Protein AF-A0A1X6PJN0-F1 (afdb_monomer_lite)

Secondary structure (DSSP, 8-state):
----PPPPP-PPPPPPPHHHHHHHHHHHHHHHHHHHHHHHHSTTS-HHHHSSGGGTTS-TT--HHHHHHHHHHHHHHHHHHHHHHHHHTT-SPPPPPTTPPPP--HHHHHHHIIIIIHHHHHHHHIIIIIIIIHHHHHT-HHHHHHHTT-TTHHHHHHHHHHHHHHHHHHHHHHS-HHHHHHTPPPHHHHHHHHHHHHHHHHHHHHHHHHHTTT--SSHHHHT--HHHHHHHHHHHHHHHHHHHHHHHHHHHHHHHG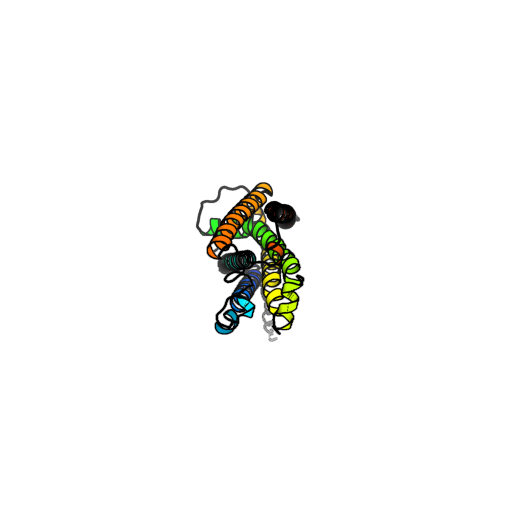GGS---

Foldseek 3Di:
DDDDPDDPPDPDPDPQDLLVVLLVLLVVLLVLLVVLCCLQPNPVPPVVVLVPPLNCAALNDDPQLLVVLSVLLNVLSVLLNVQSVCVSVVNQDDQDDAPDDDDDDPRVVSLLCNLALVLLQSLLSLVLCLPVVLVVAVPDPSNVVVVVVPVCSVVSSCSSRVSSNVSSVSNLVSDQLSSNSNNQDDLVVNLVVNVVVLVVSVVVQVVSCVVVVNRHNGPVCRPDDPVRVVVVSVVSSVSSSVSSVVSSVVSVVSSCVVPPDPD

Sequence (263 aa):
MTRTAARPARMPPLPPRPGWARLAVTAAAVAATWFNMWVSFGPLRDPSRIQGEAMRGFGRESVFYTMHGNVAAAVYAALAAALAGAEAAGLAPPPPPPGGATAVSGWTAVASVVYGAGAVVLTAVTLVVGLGYYVLIHFHPAVRLRAAAEPDFDLIMGCLHVIPVVAMSALVATHPPARLAAHAVSVRTAVGVLVAHGVAYAVWSAVCVSVNGGHWPYPFQVGLSLGGHLAIDGMVMAVGCAACAGVAGAVRRRAGGGRVKAA

Organism: Porphyra umbilicalis (NCBI:txid2786)

pLDDT: mean 73.79, std 14.46, range [33.47, 91.25]

InterPro domains:
  IPR006838 ADTRP/AIG1 [PF04750] (58-232)

Radius of gyration: 22.98 Å; chains: 1; bounding box: 58×50×91 Å

Structure (mmCIF, N/CA/C/O backbone):
data_AF-A0A1X6PJN0-F1
#
_entry.id   AF-A0A1X6PJN0-F1
#
loop_
_atom_site.group_PDB
_atom_site.id
_atom_site.type_symbol
_atom_site.label_atom_id
_atom_site.label_alt_id
_atom_site.label_comp_id
_atom_site.label_asym_id
_atom_site.label_entity_id
_atom_site.label_seq_id
_atom_site.pdbx_PDB_ins_code
_atom_site.Cartn_x
_atom_site.Cartn_y
_atom_site.Cartn_z
_atom_site.occupancy
_atom_site.B_iso_or_equiv
_atom_site.auth_seq_id
_atom_site.auth_comp_id
_atom_site.auth_asym_id
_atom_site.auth_atom_id
_atom_site.pdbx_PDB_model_num
ATOM 1 N N . MET A 1 1 ? -4.894 -33.867 65.332 1.00 44.81 1 MET A N 1
ATOM 2 C CA . MET A 1 1 ? -5.306 -33.806 63.911 1.00 44.81 1 MET A CA 1
ATOM 3 C C . MET A 1 1 ? -4.797 -32.502 63.313 1.00 44.81 1 MET A C 1
ATOM 5 O O . MET A 1 1 ? -5.345 -31.446 63.593 1.00 44.81 1 MET A O 1
ATOM 9 N N . THR A 1 2 ? -3.691 -32.559 62.578 1.00 43.59 2 THR A N 1
ATOM 10 C CA . THR A 1 2 ? -3.035 -31.410 61.941 1.00 43.59 2 THR A CA 1
ATOM 11 C C . THR A 1 2 ? -3.684 -31.139 60.582 1.00 43.59 2 THR A C 1
ATOM 13 O O . THR A 1 2 ? -3.606 -31.964 59.677 1.00 43.59 2 THR A O 1
ATOM 16 N N . ARG A 1 3 ? -4.368 -29.995 60.434 1.00 44.31 3 ARG A N 1
ATOM 17 C CA . ARG A 1 3 ? -4.910 -29.542 59.142 1.00 44.31 3 ARG A CA 1
ATOM 18 C C . ARG A 1 3 ? -3.755 -29.124 58.236 1.00 44.31 3 ARG A C 1
ATOM 20 O O . ARG A 1 3 ? -3.104 -28.113 58.480 1.00 44.31 3 ARG A O 1
ATOM 27 N N . THR A 1 4 ? -3.522 -29.895 57.184 1.00 49.75 4 THR A N 1
ATOM 28 C CA . THR A 1 4 ? -2.632 -29.541 56.080 1.00 49.75 4 THR A CA 1
ATOM 29 C C . THR A 1 4 ? -3.229 -28.338 55.349 1.00 49.75 4 THR A C 1
ATOM 31 O O . THR A 1 4 ? -4.331 -28.420 54.806 1.00 49.75 4 THR A O 1
ATOM 34 N N . ALA A 1 5 ? -2.537 -27.198 55.375 1.00 52.53 5 ALA A N 1
ATOM 35 C CA . ALA A 1 5 ? -2.937 -26.015 54.625 1.00 52.53 5 ALA A CA 1
ATOM 36 C C . ALA A 1 5 ? -2.888 -26.333 53.123 1.00 52.53 5 ALA A C 1
ATOM 38 O O . ALA A 1 5 ? -1.838 -26.690 52.585 1.00 52.53 5 ALA A O 1
ATOM 39 N N . ALA A 1 6 ? -4.039 -26.237 52.458 1.00 55.00 6 ALA A N 1
ATOM 40 C CA . ALA A 1 6 ? -4.138 -26.412 51.019 1.00 55.00 6 ALA A CA 1
ATOM 41 C C . ALA A 1 6 ? -3.249 -25.376 50.317 1.00 55.00 6 ALA A C 1
ATOM 43 O O . ALA A 1 6 ? -3.345 -24.173 50.564 1.00 55.00 6 ALA A O 1
ATOM 44 N N . ARG A 1 7 ? -2.357 -25.863 49.451 1.00 54.66 7 ARG A N 1
ATOM 45 C CA . ARG A 1 7 ? -1.488 -25.035 48.611 1.00 54.66 7 ARG A CA 1
ATOM 46 C C . ARG A 1 7 ? -2.380 -24.117 47.757 1.00 54.66 7 ARG A C 1
ATOM 48 O O . ARG A 1 7 ? -3.294 -24.640 47.117 1.00 54.66 7 ARG A O 1
ATOM 55 N N . PRO A 1 8 ? -2.146 -22.792 47.712 1.00 50.91 8 PRO A N 1
ATOM 56 C CA . PRO A 1 8 ? -2.953 -21.909 46.883 1.00 50.91 8 PRO A CA 1
ATOM 57 C C . PRO A 1 8 ? -2.810 -22.339 45.425 1.00 50.91 8 PRO A C 1
ATOM 59 O O . PRO A 1 8 ? -1.695 -22.527 44.924 1.00 50.91 8 PRO A O 1
ATOM 62 N N . ALA A 1 9 ? -3.950 -22.542 44.766 1.00 57.31 9 ALA A N 1
ATOM 63 C CA . ALA A 1 9 ? -3.999 -22.855 43.351 1.00 57.31 9 ALA A CA 1
ATOM 64 C C . ALA A 1 9 ? -3.219 -21.775 42.590 1.00 57.31 9 ALA A C 1
ATOM 66 O O . ALA A 1 9 ? -3.514 -20.585 42.713 1.00 57.31 9 ALA A O 1
ATOM 67 N N . ARG A 1 10 ? -2.193 -22.183 41.830 1.00 57.69 10 ARG A N 1
ATOM 68 C CA . ARG A 1 10 ? -1.519 -21.284 40.888 1.00 57.69 10 ARG A CA 1
ATOM 69 C C . ARG A 1 10 ? -2.594 -20.749 39.953 1.00 57.69 10 ARG A C 1
ATOM 71 O O . ARG A 1 10 ? -3.196 -21.531 39.220 1.00 57.69 10 ARG A O 1
ATOM 78 N N . MET A 1 11 ? -2.846 -19.441 40.005 1.00 43.38 11 MET A N 1
ATOM 79 C CA . MET A 1 11 ? -3.746 -18.818 39.046 1.00 43.38 11 MET A CA 1
ATOM 80 C C . MET A 1 11 ? -3.222 -19.102 37.633 1.00 43.38 11 MET A C 1
ATOM 82 O O . MET A 1 11 ? -2.014 -18.961 37.403 1.00 43.38 11 MET A O 1
ATOM 86 N N . PRO A 1 12 ? -4.091 -19.528 36.701 1.00 52.97 12 PRO A N 1
ATOM 87 C CA . PRO A 1 12 ? -3.695 -19.681 35.313 1.00 52.97 12 PRO A CA 1
ATOM 88 C C . PRO A 1 12 ? -3.163 -18.336 34.796 1.00 52.97 12 PRO A C 1
ATOM 90 O O . PRO A 1 12 ? -3.679 -17.286 35.197 1.00 52.97 12 PRO A O 1
ATOM 93 N N . PRO A 1 13 ? -2.122 -18.335 33.944 1.00 53.72 13 PRO A N 1
ATOM 94 C CA . PRO A 1 13 ? -1.622 -17.103 33.356 1.00 53.72 13 PRO A CA 1
ATOM 95 C C . PRO A 1 13 ? -2.782 -16.391 32.661 1.00 53.72 13 PRO A C 1
ATOM 97 O O . PRO A 1 13 ? -3.500 -16.991 31.858 1.00 53.72 13 PRO A O 1
ATOM 100 N N . LEU A 1 14 ? -2.986 -15.119 33.012 1.00 46.75 14 LEU A N 1
ATOM 101 C CA . LEU A 1 14 ? -3.977 -14.284 32.346 1.00 46.75 14 LEU A CA 1
ATOM 102 C C . LEU A 1 14 ? -3.691 -14.318 30.838 1.00 46.75 14 LEU A C 1
ATOM 104 O O . LEU A 1 14 ? -2.530 -14.149 30.447 1.00 46.75 14 LEU A O 1
ATOM 108 N N . PRO A 1 15 ? -4.710 -14.532 29.986 1.00 47.62 15 PRO A N 1
ATOM 109 C CA . PRO A 1 15 ? -4.509 -14.490 28.549 1.00 47.62 15 PRO A CA 1
ATOM 110 C C . PRO A 1 15 ? -3.890 -13.136 28.170 1.00 47.62 15 PRO A C 1
ATOM 112 O O . PRO A 1 15 ? -4.257 -12.109 28.759 1.00 47.62 15 PRO A O 1
ATOM 115 N N . PRO A 1 16 ? -2.938 -13.105 27.220 1.00 53.97 16 PRO A N 1
ATOM 116 C CA . PRO A 1 16 ? -2.318 -11.860 26.799 1.00 53.97 16 PRO A CA 1
ATOM 117 C C . PRO A 1 16 ? -3.410 -10.879 26.386 1.00 53.97 16 PRO A C 1
ATOM 119 O O . PRO A 1 16 ? -4.299 -11.212 25.597 1.00 53.97 16 PRO A O 1
ATOM 122 N N . ARG A 1 17 ? -3.362 -9.662 26.942 1.00 59.84 17 ARG A N 1
ATOM 123 C CA . ARG A 1 17 ? -4.311 -8.617 26.553 1.00 59.84 17 ARG A CA 1
ATOM 124 C C . ARG A 1 17 ? -4.226 -8.447 25.030 1.00 59.84 17 ARG A C 1
ATOM 126 O O . ARG A 1 17 ? -3.108 -8.352 24.520 1.00 59.84 17 ARG A O 1
ATOM 133 N N . PRO A 1 18 ? -5.357 -8.356 24.310 1.00 64.62 18 PRO A N 1
ATOM 134 C CA . PRO A 1 18 ? -5.372 -8.296 22.846 1.00 64.62 18 PRO A CA 1
ATOM 135 C C . PRO A 1 18 ? -4.462 -7.202 22.250 1.00 64.62 18 PRO A C 1
ATOM 137 O O . PRO A 1 18 ? -3.972 -7.348 21.132 1.00 64.62 18 PRO A O 1
ATOM 140 N N . GLY A 1 19 ? -4.170 -6.142 23.017 1.00 72.38 19 GLY A N 1
ATOM 141 C CA . GLY A 1 19 ? -3.214 -5.094 22.648 1.00 72.38 19 GLY A CA 1
ATOM 142 C C . GLY A 1 19 ? -1.763 -5.566 22.469 1.00 72.38 19 GLY A C 1
ATOM 143 O O . GLY A 1 19 ? -1.091 -5.071 21.571 1.00 72.38 19 GLY A O 1
ATOM 144 N N . TRP A 1 20 ? -1.278 -6.550 23.238 1.00 78.69 20 TRP A N 1
ATOM 145 C CA . TRP A 1 20 ? 0.113 -7.029 23.143 1.00 78.69 20 TRP A CA 1
ATOM 146 C C . TRP A 1 20 ? 0.371 -7.863 21.889 1.00 78.69 20 TRP A C 1
ATOM 148 O O . TRP A 1 20 ? 1.394 -7.689 21.231 1.00 78.69 20 TRP A O 1
ATOM 158 N N . ALA A 1 21 ? -0.577 -8.728 21.520 1.00 81.38 21 ALA A N 1
ATOM 159 C CA . ALA A 1 21 ? -0.487 -9.510 20.287 1.00 81.38 21 ALA A CA 1
ATOM 160 C C . ALA A 1 21 ? -0.489 -8.595 19.053 1.00 81.38 21 ALA A C 1
ATOM 162 O O . ALA A 1 21 ? 0.317 -8.761 18.139 1.00 81.38 21 ALA A O 1
ATOM 163 N N . ARG A 1 22 ? -1.351 -7.572 19.058 1.00 84.06 22 ARG A N 1
ATOM 164 C CA . ARG A 1 22 ? -1.366 -6.553 18.010 1.00 84.06 22 ARG A CA 1
ATOM 165 C C . ARG A 1 22 ? -0.064 -5.754 17.981 1.00 84.06 22 ARG A C 1
ATOM 167 O O . ARG A 1 22 ? 0.474 -5.548 16.898 1.00 84.06 22 ARG A O 1
ATOM 174 N N . LEU A 1 23 ? 0.452 -5.336 19.140 1.00 87.06 23 LEU A N 1
ATOM 175 C CA . LEU A 1 23 ? 1.722 -4.617 19.224 1.00 87.06 23 LEU A CA 1
ATOM 176 C C . LEU A 1 23 ? 2.859 -5.430 18.593 1.00 87.06 23 LEU A C 1
ATOM 178 O O . LEU A 1 23 ? 3.599 -4.890 17.775 1.00 87.06 23 LEU A O 1
ATOM 182 N N . ALA A 1 24 ? 2.942 -6.731 18.886 1.00 88.31 24 ALA A N 1
ATOM 183 C CA . ALA A 1 24 ? 3.934 -7.620 18.286 1.00 88.31 24 ALA A CA 1
ATOM 184 C C . ALA A 1 24 ? 3.826 -7.669 16.752 1.00 88.31 24 ALA A C 1
ATOM 186 O O . ALA A 1 24 ? 4.831 -7.509 16.063 1.00 88.31 24 ALA A O 1
ATOM 187 N N . VAL A 1 25 ? 2.612 -7.807 16.203 1.00 89.19 25 VAL A N 1
ATOM 188 C CA . VAL A 1 25 ? 2.401 -7.798 14.743 1.00 89.19 25 VAL A CA 1
ATOM 189 C C . VAL A 1 25 ? 2.761 -6.445 14.134 1.00 89.19 25 VAL A C 1
ATOM 191 O O . VAL A 1 25 ? 3.420 -6.393 13.098 1.00 89.19 25 VAL A O 1
ATOM 194 N N . THR A 1 26 ? 2.389 -5.341 14.782 1.00 89.31 26 THR A N 1
ATOM 195 C CA . THR A 1 26 ? 2.738 -4.002 14.294 1.00 89.31 26 THR A CA 1
ATOM 196 C C . THR A 1 26 ? 4.241 -3.733 14.354 1.00 89.31 26 THR A C 1
ATOM 198 O O . THR A 1 26 ? 4.788 -3.168 13.414 1.00 89.31 26 THR A O 1
ATOM 201 N N . ALA A 1 27 ? 4.932 -4.199 15.397 1.00 89.62 27 ALA A N 1
ATOM 202 C CA . ALA A 1 27 ? 6.382 -4.089 15.523 1.00 89.62 27 ALA A CA 1
ATOM 203 C C . ALA A 1 27 ? 7.101 -4.941 14.467 1.00 89.62 27 ALA A C 1
ATOM 205 O O . ALA A 1 27 ? 8.045 -4.467 13.842 1.00 89.62 27 ALA A O 1
ATOM 206 N N . ALA A 1 28 ? 6.613 -6.157 14.203 1.00 91.12 28 ALA A N 1
ATOM 207 C CA . ALA A 1 28 ? 7.122 -6.998 13.125 1.00 91.12 28 ALA A CA 1
ATOM 208 C C . ALA A 1 28 ? 6.912 -6.349 11.748 1.00 91.12 28 ALA A C 1
ATOM 210 O O . ALA A 1 28 ? 7.822 -6.361 10.925 1.00 91.12 28 ALA A O 1
ATOM 211 N N . ALA A 1 29 ? 5.754 -5.726 11.504 1.00 90.56 29 ALA A N 1
ATOM 212 C CA . ALA A 1 29 ? 5.489 -4.998 10.264 1.00 90.56 29 ALA A CA 1
ATOM 213 C C . ALA A 1 29 ? 6.413 -3.778 10.094 1.00 90.56 29 ALA A C 1
ATOM 215 O O . ALA A 1 29 ? 6.901 -3.535 8.990 1.00 90.56 29 ALA A O 1
ATOM 216 N N . VAL A 1 30 ? 6.697 -3.040 11.174 1.00 90.94 30 VAL A N 1
ATOM 217 C CA . VAL A 1 30 ? 7.690 -1.952 11.178 1.00 90.94 30 VAL A CA 1
ATOM 218 C C . VAL A 1 30 ? 9.073 -2.506 10.853 1.00 90.94 30 VAL A C 1
ATOM 220 O O . VAL A 1 30 ? 9.696 -2.040 9.907 1.00 90.94 30 VAL A O 1
ATOM 223 N N . ALA A 1 31 ? 9.533 -3.532 11.571 1.00 90.31 31 ALA A N 1
ATOM 224 C CA . ALA A 1 31 ? 10.842 -4.133 11.337 1.00 90.31 31 ALA A CA 1
ATOM 225 C C . ALA A 1 31 ? 10.982 -4.654 9.900 1.00 90.31 31 ALA A C 1
ATOM 227 O O . ALA A 1 31 ? 11.988 -4.388 9.253 1.00 90.31 31 ALA A O 1
ATOM 228 N N . ALA A 1 32 ? 9.961 -5.331 9.371 1.00 88.56 32 ALA A N 1
ATOM 229 C CA . ALA A 1 32 ? 9.969 -5.862 8.014 1.00 88.56 32 ALA A CA 1
ATOM 230 C C . ALA A 1 32 ? 9.996 -4.753 6.951 1.00 88.56 32 ALA A C 1
ATOM 232 O O . ALA A 1 32 ? 10.773 -4.833 6.003 1.00 88.56 32 ALA A O 1
ATOM 233 N N . THR A 1 33 ? 9.188 -3.700 7.107 1.00 87.19 33 THR A N 1
ATOM 234 C CA . THR A 1 33 ? 9.166 -2.578 6.151 1.00 87.19 33 THR A CA 1
ATOM 235 C C . THR A 1 33 ? 10.446 -1.745 6.216 1.00 87.19 33 THR A C 1
ATOM 237 O O . THR A 1 33 ? 10.970 -1.367 5.172 1.00 87.19 33 THR A O 1
ATOM 240 N N . TRP A 1 34 ? 11.022 -1.540 7.404 1.00 84.75 34 TRP A N 1
ATOM 241 C CA . TRP A 1 34 ? 12.330 -0.896 7.562 1.00 84.75 34 TRP A CA 1
ATOM 242 C C . TRP A 1 34 ? 13.481 -1.744 7.029 1.00 84.75 34 TRP A C 1
ATOM 244 O O . TRP A 1 34 ? 14.343 -1.218 6.332 1.00 84.75 34 TRP A O 1
ATOM 254 N N . PHE A 1 35 ? 13.481 -3.051 7.300 1.00 84.38 35 PHE A N 1
ATOM 255 C CA . PHE A 1 35 ? 14.445 -3.982 6.719 1.00 84.38 35 PHE A CA 1
ATOM 256 C C . PHE A 1 35 ? 14.361 -3.960 5.194 1.00 84.38 35 PHE A C 1
ATOM 258 O O . PHE A 1 35 ? 15.385 -3.860 4.527 1.00 84.38 35 PHE A O 1
ATOM 265 N N . ASN A 1 36 ? 13.149 -3.964 4.633 1.00 83.38 36 ASN A N 1
ATOM 266 C CA . ASN A 1 36 ? 12.967 -3.856 3.194 1.00 83.38 36 ASN A CA 1
ATOM 267 C C . ASN A 1 36 ? 13.533 -2.542 2.632 1.00 83.38 36 ASN A C 1
ATOM 269 O O . ASN A 1 36 ? 14.221 -2.561 1.610 1.00 83.38 36 ASN A O 1
ATOM 273 N N . MET A 1 37 ? 13.294 -1.416 3.315 1.00 78.69 37 MET A N 1
ATOM 274 C CA . MET A 1 37 ? 13.872 -0.125 2.936 1.00 78.69 37 MET A CA 1
ATOM 275 C C . MET A 1 37 ? 15.401 -0.139 3.019 1.00 78.69 37 MET A C 1
ATOM 277 O O . MET A 1 37 ? 16.064 0.368 2.122 1.00 78.69 37 MET A O 1
ATOM 281 N N . TRP A 1 38 ? 15.967 -0.759 4.052 1.00 76.19 38 TRP A N 1
ATOM 282 C CA . TRP A 1 38 ? 17.411 -0.894 4.228 1.00 76.19 38 TRP A CA 1
ATOM 283 C C . TRP A 1 38 ? 18.057 -1.775 3.152 1.00 76.19 38 TRP A C 1
ATOM 285 O O . TRP A 1 38 ? 19.058 -1.385 2.560 1.00 76.19 38 TRP A O 1
ATOM 295 N N . VAL A 1 39 ? 17.476 -2.937 2.847 1.00 71.94 39 VAL A N 1
ATOM 296 C CA . VAL A 1 39 ? 17.978 -3.847 1.802 1.00 71.94 39 VAL A CA 1
ATOM 297 C C . VAL A 1 39 ? 17.860 -3.218 0.414 1.00 71.94 39 VAL A C 1
ATOM 299 O O . VAL A 1 39 ? 18.755 -3.362 -0.415 1.00 71.94 39 VAL A O 1
ATOM 302 N N . SER A 1 40 ? 16.763 -2.506 0.153 1.00 68.19 40 SER A N 1
ATOM 303 C CA . SER A 1 40 ? 16.469 -1.976 -1.181 1.00 68.19 40 SER A CA 1
ATOM 304 C C . SER A 1 40 ? 17.104 -0.607 -1.449 1.00 68.19 40 SER A C 1
ATOM 306 O O . SER A 1 40 ? 17.437 -0.307 -2.598 1.00 68.19 40 SER A O 1
ATOM 308 N N . PHE A 1 41 ? 17.276 0.222 -0.415 1.00 69.38 41 PHE A N 1
ATOM 309 C CA . PHE A 1 41 ? 17.675 1.634 -0.534 1.00 69.38 41 PHE A CA 1
ATOM 310 C C . PHE A 1 41 ? 18.760 2.071 0.468 1.00 69.38 41 PHE A C 1
ATOM 312 O O . PHE A 1 41 ? 19.122 3.244 0.494 1.00 69.38 41 PHE A O 1
ATOM 319 N N . GLY A 1 42 ? 19.265 1.170 1.314 1.00 60.44 42 GLY A N 1
ATOM 320 C CA . GLY A 1 42 ? 20.284 1.478 2.316 1.00 60.44 42 GLY A CA 1
ATOM 321 C C . GLY A 1 42 ? 21.730 1.441 1.791 1.00 60.44 42 GLY A C 1
ATOM 322 O O . GLY A 1 42 ? 21.990 1.004 0.668 1.00 60.44 42 GLY A O 1
ATOM 323 N N . PRO A 1 43 ? 22.698 1.849 2.633 1.00 46.66 43 PRO A N 1
ATOM 324 C CA . PRO A 1 43 ? 24.111 2.029 2.274 1.00 46.66 43 PRO A CA 1
ATOM 325 C C . PRO A 1 43 ? 24.888 0.726 2.001 1.00 46.66 43 PRO A C 1
ATOM 327 O O . PRO A 1 43 ? 26.055 0.788 1.629 1.00 46.66 43 PRO A O 1
ATOM 330 N N . LEU A 1 44 ? 24.270 -0.452 2.173 1.00 40.94 44 LEU A N 1
ATOM 331 C CA . LEU A 1 44 ? 24.872 -1.749 1.820 1.00 40.94 44 LEU A CA 1
ATOM 332 C C . LEU A 1 44 ? 24.849 -2.041 0.313 1.00 40.94 44 LEU A C 1
ATOM 334 O O . LEU A 1 44 ? 25.539 -2.954 -0.141 1.00 40.94 44 LEU A O 1
ATOM 338 N N . ARG A 1 45 ? 24.099 -1.267 -0.482 1.00 52.19 45 ARG A N 1
ATOM 339 C CA . ARG A 1 45 ? 24.361 -1.197 -1.919 1.00 52.19 45 ARG A CA 1
ATOM 340 C C . ARG A 1 45 ? 25.604 -0.347 -2.107 1.00 52.19 45 ARG A C 1
ATOM 342 O O . ARG A 1 45 ? 25.531 0.872 -2.014 1.00 52.19 45 ARG A O 1
ATOM 349 N N . ASP A 1 46 ? 26.728 -1.016 -2.345 1.00 45.88 46 ASP A N 1
ATOM 350 C CA . ASP A 1 46 ? 27.974 -0.390 -2.771 1.00 45.88 46 ASP A CA 1
ATOM 351 C C . ASP A 1 46 ? 27.673 0.718 -3.807 1.00 45.88 46 ASP A C 1
ATOM 353 O O . ASP A 1 46 ? 27.180 0.410 -4.902 1.00 45.88 46 ASP A O 1
ATOM 357 N N . PRO A 1 47 ? 27.925 2.000 -3.480 1.00 42.38 47 PRO A N 1
ATOM 358 C CA . PRO A 1 47 ? 27.677 3.116 -4.388 1.00 42.38 47 PRO A CA 1
ATOM 359 C C . PRO A 1 47 ? 28.384 2.939 -5.738 1.00 42.38 47 PRO A C 1
ATOM 361 O O . PRO A 1 47 ? 27.896 3.424 -6.757 1.00 42.38 47 PRO A O 1
ATOM 364 N N . SER A 1 48 ? 29.493 2.191 -5.774 1.00 41.22 48 SER A N 1
ATOM 365 C CA . SER A 1 48 ? 30.241 1.903 -6.998 1.00 41.22 48 SER A CA 1
ATOM 366 C C . SER A 1 48 ? 29.566 0.858 -7.902 1.00 41.22 48 SER A C 1
ATOM 368 O O . SER A 1 48 ? 29.716 0.926 -9.122 1.00 41.22 48 SER A O 1
ATOM 370 N N . ARG A 1 49 ? 28.719 -0.036 -7.360 1.00 42.78 49 ARG A N 1
ATOM 371 C CA . ARG A 1 49 ? 27.876 -0.958 -8.156 1.00 42.78 49 ARG A CA 1
ATOM 372 C C . ARG A 1 49 ? 26.697 -0.253 -8.828 1.00 42.78 49 ARG A C 1
ATOM 374 O O . ARG A 1 49 ? 26.243 -0.683 -9.884 1.00 42.78 49 ARG A O 1
ATOM 381 N N . ILE A 1 50 ? 26.239 0.866 -8.264 1.00 42.78 50 ILE A N 1
ATOM 382 C CA . ILE A 1 50 ? 25.222 1.741 -8.876 1.00 42.78 50 ILE A CA 1
ATOM 383 C C . ILE A 1 50 ? 25.831 2.559 -10.034 1.00 42.78 50 ILE A C 1
ATOM 385 O O . ILE A 1 50 ? 25.132 2.929 -10.976 1.00 42.78 50 ILE A O 1
ATOM 389 N N . GLN A 1 51 ? 27.146 2.797 -10.010 1.00 38.47 51 GLN A N 1
ATOM 390 C CA . GLN A 1 51 ? 27.871 3.606 -10.998 1.00 38.47 51 GLN A CA 1
ATOM 391 C C . GLN A 1 51 ? 28.443 2.818 -12.188 1.00 38.47 51 GLN A C 1
ATOM 393 O O . GLN A 1 51 ? 28.992 3.427 -13.114 1.00 38.47 51 GLN A O 1
ATOM 398 N N . GLY A 1 52 ? 28.294 1.490 -12.209 1.00 39.44 52 GLY A N 1
ATOM 399 C CA . GLY A 1 52 ? 28.690 0.670 -13.353 1.00 39.44 52 GLY A CA 1
ATOM 400 C C . GLY A 1 52 ? 27.947 1.081 -14.629 1.00 39.44 52 GLY A C 1
ATOM 401 O O . GLY A 1 52 ? 26.760 1.409 -14.598 1.00 39.44 52 GLY A O 1
ATOM 402 N N . GLU A 1 53 ? 28.621 1.038 -15.781 1.00 44.53 53 GLU A N 1
ATOM 403 C CA . GLU A 1 53 ? 28.022 1.372 -17.085 1.00 44.53 53 GLU A CA 1
ATOM 404 C C . GLU A 1 53 ? 26.730 0.593 -17.379 1.00 44.53 53 GLU A C 1
ATOM 406 O O . GLU A 1 53 ? 25.818 1.125 -18.011 1.00 44.53 53 GLU A O 1
ATOM 411 N N . ALA A 1 54 ? 26.586 -0.607 -16.809 1.00 41.56 54 ALA A N 1
ATOM 412 C CA . ALA A 1 54 ? 25.380 -1.427 -16.875 1.00 41.56 54 ALA A CA 1
ATOM 413 C C . ALA A 1 54 ? 24.137 -0.785 -16.211 1.00 41.56 54 ALA A C 1
ATOM 415 O O . ALA A 1 54 ? 23.013 -0.998 -16.675 1.00 41.56 54 ALA A O 1
ATOM 416 N N . MET A 1 55 ? 24.310 0.047 -15.177 1.00 41.34 55 MET A N 1
ATOM 417 C CA . MET A 1 55 ? 23.236 0.778 -14.483 1.00 41.34 55 MET A CA 1
ATOM 418 C C . MET A 1 55 ? 22.945 2.154 -15.102 1.00 41.34 55 MET A C 1
ATOM 420 O O . MET A 1 55 ? 21.896 2.737 -14.827 1.00 41.34 55 MET A O 1
ATOM 424 N N . ARG A 1 56 ? 23.785 2.649 -16.028 1.00 45.53 56 ARG A N 1
ATOM 425 C CA . ARG A 1 56 ? 23.596 3.956 -16.699 1.00 45.53 56 ARG A CA 1
ATOM 426 C C . ARG A 1 56 ? 22.341 4.056 -17.582 1.00 45.53 56 ARG A C 1
ATOM 428 O O . ARG A 1 56 ? 22.087 5.125 -18.128 1.00 45.53 56 ARG A O 1
ATOM 435 N N . GLY A 1 57 ? 21.547 2.991 -17.700 1.00 45.59 57 GLY A N 1
ATOM 436 C CA . GLY A 1 57 ? 20.341 2.954 -18.532 1.00 45.59 57 GLY A CA 1
ATOM 437 C C . GLY A 1 57 ? 19.047 2.510 -17.846 1.00 45.59 57 GLY A C 1
ATOM 438 O O . GLY A 1 57 ? 18.014 2.538 -18.502 1.00 45.59 57 GLY A O 1
ATOM 439 N N . PHE A 1 58 ? 19.049 2.096 -16.574 1.00 39.38 58 PHE A N 1
ATOM 440 C CA . PHE A 1 58 ? 17.813 1.638 -15.919 1.00 39.38 58 PHE A CA 1
ATOM 441 C C . PHE A 1 58 ? 17.415 2.554 -14.769 1.00 39.38 58 PHE A C 1
ATOM 443 O O . PHE A 1 58 ? 17.979 2.468 -13.684 1.00 39.38 58 PHE A O 1
ATOM 450 N N . GLY A 1 59 ? 16.447 3.438 -15.039 1.00 50.38 59 GLY A N 1
ATOM 451 C CA . GLY A 1 59 ? 15.805 4.313 -14.055 1.00 50.38 59 GLY A CA 1
ATOM 452 C C . GLY A 1 59 ? 16.777 5.098 -13.195 1.00 50.38 59 GLY A C 1
ATOM 453 O O . GLY A 1 59 ? 16.776 4.931 -11.981 1.00 50.38 59 GLY A O 1
ATOM 454 N N . ARG A 1 60 ? 17.594 5.932 -13.846 1.00 42.59 60 ARG A N 1
ATOM 455 C CA . ARG A 1 60 ? 18.927 6.308 -13.377 1.00 42.59 60 ARG A CA 1
ATOM 456 C C . ARG A 1 60 ? 19.051 6.842 -11.951 1.00 42.59 60 ARG A C 1
ATOM 458 O O . ARG A 1 60 ? 20.163 6.744 -11.465 1.00 42.59 60 ARG A O 1
ATOM 465 N N . GLU A 1 61 ? 17.984 7.258 -11.258 1.00 47.75 61 GLU A N 1
ATOM 466 C CA . GLU A 1 61 ? 18.014 7.377 -9.787 1.00 47.75 61 GLU A CA 1
ATOM 467 C C . GLU A 1 61 ? 16.726 7.027 -9.013 1.00 47.75 61 GLU A C 1
ATOM 469 O O . GLU A 1 61 ? 16.694 7.276 -7.807 1.00 47.75 61 GLU A O 1
ATOM 474 N N . SER A 1 62 ? 15.650 6.448 -9.576 1.00 43.97 62 SER A N 1
ATOM 475 C CA . SER A 1 62 ? 14.539 6.036 -8.688 1.00 43.97 62 SER A CA 1
ATOM 476 C C . SER A 1 62 ? 13.564 4.985 -9.202 1.00 43.97 62 SER A C 1
ATOM 478 O O . SER A 1 62 ? 12.921 5.088 -10.247 1.00 43.97 62 SER A O 1
ATOM 480 N N . VAL A 1 63 ? 13.324 4.029 -8.313 1.00 53.28 63 VAL A N 1
ATOM 481 C CA . VAL A 1 63 ? 12.155 3.160 -8.300 1.00 53.28 63 VAL A CA 1
ATOM 482 C C . VAL A 1 63 ? 10.976 3.966 -7.744 1.00 53.28 63 VAL A C 1
ATOM 484 O O . VAL A 1 63 ? 10.572 3.763 -6.606 1.00 53.28 63 VAL A O 1
ATOM 487 N N . PHE A 1 64 ? 10.457 4.941 -8.495 1.00 61.09 64 PHE A N 1
ATOM 488 C CA . PHE A 1 64 ? 9.534 5.932 -7.926 1.00 61.09 64 PHE A CA 1
ATOM 489 C C . PHE A 1 64 ? 8.291 5.297 -7.300 1.00 61.09 64 PHE A C 1
ATOM 491 O O . PHE A 1 64 ? 7.998 5.575 -6.143 1.00 61.09 64 PHE A O 1
ATOM 498 N N . TYR A 1 65 ? 7.571 4.418 -7.997 1.00 61.97 65 TYR A N 1
ATOM 499 C CA . TYR A 1 65 ? 6.290 3.943 -7.465 1.00 61.97 65 TYR A CA 1
ATOM 500 C C . TYR A 1 65 ? 6.457 2.923 -6.342 1.00 61.97 65 TYR A C 1
ATOM 502 O O . TYR A 1 65 ? 5.807 3.019 -5.300 1.00 61.97 65 TYR A O 1
ATOM 510 N N . THR A 1 66 ? 7.401 1.997 -6.507 1.00 71.31 66 THR A N 1
ATOM 511 C CA . THR A 1 66 ? 7.686 0.998 -5.480 1.00 71.31 66 THR A CA 1
ATOM 512 C C . THR A 1 66 ? 8.312 1.641 -4.242 1.00 71.31 66 THR A C 1
ATOM 514 O O . THR A 1 66 ? 7.936 1.267 -3.138 1.00 71.31 66 THR A O 1
ATOM 517 N N . MET A 1 67 ? 9.188 2.646 -4.378 1.00 72.56 67 MET A N 1
ATOM 518 C CA . MET A 1 67 ? 9.730 3.400 -3.238 1.00 72.56 67 MET A CA 1
ATOM 519 C C . MET A 1 67 ? 8.637 4.189 -2.512 1.00 72.56 67 MET A C 1
ATOM 521 O O . MET A 1 67 ? 8.527 4.059 -1.298 1.00 72.56 67 MET A O 1
ATOM 525 N N . HIS A 1 68 ? 7.783 4.941 -3.221 1.00 73.06 68 HIS A N 1
ATOM 526 C CA . HIS A 1 68 ? 6.672 5.665 -2.584 1.00 73.06 68 HIS A CA 1
ATOM 527 C C . HIS A 1 68 ? 5.720 4.720 -1.849 1.00 73.06 68 HIS A C 1
ATOM 529 O O . HIS A 1 68 ? 5.366 4.982 -0.701 1.00 73.06 68 HIS A O 1
ATOM 535 N N . GLY A 1 69 ? 5.343 3.599 -2.474 1.00 77.88 69 GLY A N 1
ATOM 536 C CA . GLY A 1 69 ? 4.498 2.584 -1.845 1.00 77.88 69 GLY A CA 1
ATOM 537 C C . GLY A 1 69 ? 5.145 1.972 -0.600 1.00 77.88 69 GLY A C 1
ATOM 538 O O . GLY A 1 69 ? 4.481 1.791 0.418 1.00 77.88 69 GLY A O 1
ATOM 539 N N . ASN A 1 70 ? 6.453 1.714 -0.647 1.00 80.44 70 ASN A N 1
ATOM 540 C CA . ASN A 1 70 ? 7.213 1.181 0.480 1.00 80.44 70 ASN A CA 1
ATOM 541 C C . ASN A 1 70 ? 7.362 2.177 1.633 1.00 80.44 70 ASN A C 1
ATOM 543 O O . ASN A 1 70 ? 7.140 1.811 2.786 1.00 80.44 70 ASN A O 1
ATOM 547 N N . VAL A 1 71 ? 7.673 3.441 1.334 1.00 81.75 71 VAL A N 1
ATOM 548 C CA . VAL A 1 71 ? 7.729 4.518 2.332 1.00 81.75 71 VAL A CA 1
ATOM 549 C C . VAL A 1 71 ? 6.357 4.708 2.974 1.00 81.75 71 VAL A C 1
ATOM 551 O O . VAL A 1 71 ? 6.255 4.751 4.198 1.00 81.75 71 VAL A O 1
ATOM 554 N N . ALA A 1 72 ? 5.285 4.747 2.178 1.00 83.50 72 ALA A N 1
ATOM 555 C CA . ALA A 1 72 ? 3.927 4.860 2.698 1.00 83.50 72 ALA A CA 1
ATOM 556 C C . ALA A 1 72 ? 3.554 3.667 3.597 1.00 83.50 72 ALA A C 1
ATOM 558 O O . ALA A 1 72 ? 2.974 3.862 4.666 1.00 83.50 72 ALA A O 1
ATOM 559 N N . ALA A 1 73 ? 3.935 2.444 3.210 1.00 87.31 73 ALA A N 1
ATOM 560 C CA . ALA A 1 73 ? 3.735 1.241 4.013 1.00 87.31 73 ALA A CA 1
ATOM 561 C C . ALA A 1 73 ? 4.525 1.281 5.336 1.00 87.31 73 ALA A C 1
ATOM 563 O O . ALA A 1 73 ? 3.972 0.945 6.383 1.00 87.31 73 ALA A O 1
ATOM 564 N N . ALA A 1 74 ? 5.782 1.738 5.313 1.00 87.81 74 ALA A N 1
ATOM 565 C CA . ALA A 1 74 ? 6.615 1.897 6.506 1.00 87.81 74 ALA A CA 1
ATOM 566 C C . ALA A 1 74 ? 6.045 2.948 7.473 1.00 87.81 74 ALA A C 1
ATOM 568 O O . ALA A 1 74 ? 5.913 2.688 8.672 1.00 87.81 74 ALA A O 1
ATOM 569 N N . VAL A 1 75 ? 5.643 4.114 6.954 1.00 88.88 75 VAL A N 1
ATOM 570 C CA . VAL A 1 75 ? 5.003 5.176 7.747 1.00 88.88 75 VAL A CA 1
ATOM 571 C C . VAL A 1 75 ? 3.707 4.664 8.369 1.00 88.88 75 VAL A C 1
ATOM 573 O O . VAL A 1 75 ? 3.485 4.829 9.567 1.00 88.88 75 VAL A O 1
ATOM 576 N N . TYR A 1 76 ? 2.866 3.983 7.593 1.00 90.25 76 TYR A N 1
ATOM 577 C CA . TYR A 1 76 ? 1.628 3.409 8.109 1.00 90.25 76 TYR A CA 1
ATOM 578 C C . TYR A 1 76 ? 1.871 2.342 9.181 1.00 90.25 76 TYR A C 1
ATOM 580 O O . TYR A 1 76 ? 1.191 2.349 10.207 1.00 90.25 76 TYR A O 1
ATOM 588 N N . ALA A 1 77 ? 2.859 1.460 8.993 1.00 91.00 77 ALA A N 1
ATOM 589 C CA . ALA A 1 77 ? 3.241 0.476 10.003 1.00 91.00 77 ALA A CA 1
ATOM 590 C C . ALA A 1 77 ? 3.673 1.152 11.313 1.00 91.00 77 ALA A C 1
ATOM 592 O O . ALA A 1 77 ? 3.239 0.732 12.387 1.00 91.00 77 ALA A O 1
ATOM 593 N N . ALA A 1 78 ? 4.457 2.233 11.233 1.00 91.25 78 ALA A N 1
ATOM 594 C CA . ALA A 1 78 ? 4.887 3.000 12.400 1.00 91.25 78 ALA A CA 1
ATOM 595 C C . ALA A 1 78 ? 3.701 3.652 13.132 1.00 91.25 78 ALA A C 1
ATOM 597 O O . ALA A 1 78 ? 3.598 3.549 14.355 1.00 91.25 78 ALA A O 1
ATOM 598 N N . LEU A 1 79 ? 2.757 4.249 12.395 1.00 91.25 79 LEU A N 1
ATOM 599 C CA . LEU A 1 79 ? 1.529 4.810 12.972 1.00 91.25 79 LEU A CA 1
ATOM 600 C C . LEU A 1 79 ? 0.662 3.726 13.635 1.00 91.25 79 LEU A C 1
ATOM 602 O O . LEU A 1 79 ? 0.137 3.927 14.733 1.00 91.25 79 LEU A O 1
ATOM 606 N N . ALA A 1 80 ? 0.537 2.555 13.005 1.00 90.06 80 ALA A N 1
ATOM 607 C CA . ALA A 1 80 ? -0.212 1.427 13.551 1.00 90.06 80 ALA A CA 1
ATOM 608 C C . ALA A 1 80 ? 0.426 0.869 14.834 1.00 90.06 80 ALA A C 1
ATOM 610 O O . ALA A 1 80 ? -0.307 0.524 15.770 1.00 90.06 80 ALA A O 1
ATOM 611 N N . ALA A 1 81 ? 1.762 0.826 14.893 1.00 90.50 81 ALA A N 1
ATOM 612 C CA . ALA A 1 81 ? 2.530 0.433 16.072 1.00 90.50 81 ALA A CA 1
ATOM 613 C C . ALA A 1 81 ? 2.397 1.444 17.213 1.00 90.50 81 ALA A C 1
ATOM 615 O O . ALA A 1 81 ? 2.143 1.042 18.346 1.00 90.50 81 ALA A O 1
ATOM 616 N N . ALA A 1 82 ? 2.476 2.745 16.919 1.00 88.69 82 ALA A N 1
ATOM 617 C CA . ALA A 1 82 ? 2.266 3.794 17.914 1.00 88.69 82 ALA A CA 1
ATOM 618 C C . ALA A 1 82 ? 0.870 3.694 18.554 1.00 88.69 82 ALA A C 1
ATOM 620 O O . ALA A 1 82 ? 0.741 3.741 19.778 1.00 88.69 82 ALA A O 1
ATOM 621 N N . LEU A 1 83 ? -0.174 3.466 17.747 1.00 87.75 83 LEU A N 1
ATOM 622 C CA . LEU A 1 83 ? -1.530 3.236 18.255 1.00 87.75 83 LEU A CA 1
ATOM 623 C C . LEU A 1 83 ? -1.650 1.940 19.061 1.00 87.75 83 LEU A C 1
ATOM 625 O O . LEU A 1 83 ? -2.288 1.939 20.111 1.00 87.75 83 LEU A O 1
ATOM 629 N N . ALA A 1 84 ? -1.055 0.840 18.593 1.00 87.75 84 ALA A N 1
ATOM 630 C CA . ALA A 1 84 ? -1.082 -0.428 19.319 1.00 87.75 84 ALA A CA 1
ATOM 631 C C . ALA A 1 84 ? -0.363 -0.320 20.672 1.00 87.75 84 ALA A C 1
ATOM 633 O O . ALA A 1 84 ? -0.856 -0.842 21.668 1.00 87.75 84 ALA A O 1
ATOM 634 N N . GLY A 1 85 ? 0.761 0.399 20.718 1.00 87.94 85 GLY A N 1
ATOM 635 C CA . GLY A 1 85 ? 1.513 0.674 21.940 1.00 87.94 85 GLY A CA 1
ATOM 636 C C . GLY A 1 85 ? 0.715 1.529 22.919 1.00 87.94 85 GLY A C 1
ATOM 637 O O . GLY A 1 85 ? 0.598 1.169 24.088 1.00 87.94 85 GLY A O 1
ATOM 638 N N . ALA A 1 86 ? 0.086 2.605 22.437 1.00 84.88 86 ALA A N 1
ATOM 639 C CA . ALA A 1 86 ? -0.788 3.442 23.257 1.00 84.88 86 ALA A CA 1
ATOM 640 C C . ALA A 1 86 ? -1.992 2.660 23.812 1.00 84.88 86 ALA A C 1
ATOM 642 O O . ALA A 1 86 ? -2.359 2.830 24.973 1.00 84.88 86 ALA A O 1
ATOM 643 N N . GLU A 1 87 ? -2.593 1.769 23.018 1.00 82.88 87 GLU A N 1
ATOM 644 C CA . GLU A 1 87 ? -3.672 0.887 23.476 1.00 82.88 87 GLU A CA 1
ATOM 645 C C . GLU A 1 87 ? -3.188 -0.143 24.505 1.00 82.88 87 GLU A C 1
ATOM 647 O O . GLU A 1 87 ? -3.849 -0.345 25.523 1.00 82.88 87 GLU A O 1
ATOM 652 N N . ALA A 1 88 ? -2.029 -0.770 24.282 1.00 84.25 88 ALA A N 1
ATOM 653 C CA . ALA A 1 88 ? -1.444 -1.735 25.214 1.00 84.25 88 ALA A CA 1
ATOM 654 C C . ALA A 1 88 ? -1.076 -1.089 26.562 1.00 84.25 88 ALA A C 1
ATOM 656 O O . ALA A 1 88 ? -1.261 -1.707 27.612 1.00 84.25 88 ALA A O 1
ATOM 657 N N . ALA A 1 89 ? -0.622 0.166 26.528 1.00 83.31 89 ALA A N 1
ATOM 658 C CA . ALA A 1 89 ? -0.312 0.978 27.700 1.00 83.31 89 ALA A CA 1
ATOM 659 C C . ALA A 1 89 ? -1.556 1.568 28.397 1.00 83.31 89 ALA A C 1
ATOM 661 O O . ALA A 1 89 ? -1.422 2.181 29.451 1.00 83.31 89 ALA A O 1
ATOM 662 N N . GLY A 1 90 ? -2.760 1.407 27.831 1.00 80.06 90 GLY A N 1
ATOM 663 C CA . GLY A 1 90 ? -3.990 1.996 28.377 1.00 80.06 90 GLY A CA 1
ATOM 664 C C . GLY A 1 90 ? -4.087 3.519 28.219 1.00 80.06 90 GLY A C 1
ATOM 665 O O . GLY A 1 90 ? -4.902 4.148 28.885 1.00 80.06 90 GLY A O 1
ATOM 666 N N . LEU A 1 91 ? -3.267 4.111 27.346 1.00 79.31 91 LEU A N 1
ATOM 667 C CA . LEU A 1 91 ? -3.217 5.552 27.068 1.00 79.31 91 LEU A CA 1
ATOM 668 C C . LEU A 1 91 ? -4.148 5.963 25.919 1.00 79.31 91 LEU A C 1
ATOM 670 O O . LEU A 1 91 ? -4.451 7.143 25.750 1.00 79.31 91 LEU A O 1
ATOM 674 N N . ALA A 1 92 ? -4.584 5.004 25.098 1.00 71.44 92 ALA A N 1
ATOM 675 C CA . ALA A 1 92 ? -5.456 5.287 23.968 1.00 71.44 92 ALA A CA 1
ATOM 676 C C . ALA A 1 92 ? -6.907 5.522 24.429 1.00 71.44 92 ALA A C 1
ATOM 678 O O . ALA A 1 92 ? -7.470 4.669 25.122 1.00 71.44 92 ALA A O 1
ATOM 679 N N . PRO A 1 93 ? -7.561 6.613 23.985 1.00 66.50 93 PRO A N 1
ATOM 680 C CA . PRO A 1 93 ? -8.958 6.861 24.311 1.00 66.50 93 PRO A CA 1
ATOM 681 C C . PRO A 1 93 ? -9.854 5.737 23.766 1.00 66.50 93 PRO A C 1
ATOM 683 O O . PRO A 1 93 ? -9.547 5.158 22.710 1.00 66.50 93 PRO A O 1
ATOM 686 N N . PRO A 1 94 ? -10.963 5.405 24.453 1.00 68.25 94 PRO A N 1
ATOM 687 C CA . PRO A 1 94 ? -11.897 4.384 23.988 1.00 68.25 94 PRO A CA 1
ATOM 688 C C . PRO A 1 94 ? -12.428 4.723 22.585 1.00 68.25 94 PRO A C 1
ATOM 690 O O . PRO A 1 94 ? -12.418 5.889 22.181 1.00 68.25 94 PRO A O 1
ATOM 693 N N . PRO A 1 95 ? -12.844 3.719 21.790 1.00 66.38 95 PRO A N 1
ATOM 694 C CA . PRO A 1 95 ? -13.465 3.987 20.500 1.00 66.38 95 PRO A CA 1
ATOM 695 C C . PRO A 1 95 ? -14.696 4.881 20.697 1.00 66.38 95 PRO A C 1
ATOM 697 O O . PRO A 1 95 ? -15.492 4.610 21.599 1.00 66.38 95 PRO A O 1
ATOM 700 N N . PRO A 1 96 ? -14.868 5.930 19.876 1.00 66.06 96 PRO A N 1
ATOM 701 C CA . PRO A 1 96 ? -16.085 6.722 19.917 1.00 66.06 96 PRO A CA 1
ATOM 702 C C . PRO A 1 96 ? -17.284 5.848 19.518 1.00 66.06 96 PRO A C 1
ATOM 704 O O . PRO A 1 96 ? -17.120 4.884 18.757 1.00 66.06 96 PRO A O 1
ATOM 707 N N . PRO A 1 97 ? -18.494 6.165 20.009 1.00 63.56 97 PRO A N 1
ATOM 708 C CA . PRO A 1 97 ? -19.696 5.495 19.546 1.00 63.56 97 PRO A CA 1
ATOM 709 C C . PRO A 1 97 ? -19.833 5.655 18.020 1.00 63.56 97 PRO A C 1
ATOM 711 O O . PRO A 1 97 ? -19.466 6.703 17.477 1.00 63.56 97 PRO A O 1
ATOM 714 N N . PRO A 1 98 ? -20.353 4.639 17.307 1.00 60.28 98 PRO A N 1
ATOM 715 C CA . PRO A 1 98 ? -20.534 4.714 15.861 1.00 60.28 98 PRO A CA 1
ATOM 716 C C . PRO A 1 98 ? -21.358 5.951 15.473 1.00 60.28 98 PRO A C 1
ATOM 718 O O . PRO A 1 98 ? -22.479 6.112 15.946 1.00 60.28 98 PRO A O 1
ATOM 721 N N . GLY A 1 99 ? -20.807 6.819 14.621 1.00 58.75 99 GLY A N 1
ATOM 722 C CA . GLY A 1 99 ? -21.486 8.037 14.156 1.00 58.75 99 GLY A CA 1
ATOM 723 C C . GLY A 1 99 ? -21.469 9.226 15.127 1.00 58.75 99 GLY A C 1
ATOM 724 O O . GLY A 1 99 ? -22.064 10.253 14.815 1.00 58.75 99 GLY A O 1
ATOM 725 N N . GLY A 1 100 ? -20.795 9.124 16.278 1.00 57.41 100 GLY A N 1
ATOM 726 C CA . GLY A 1 100 ? -20.610 10.251 17.195 1.00 57.41 100 GLY A CA 1
ATOM 727 C C . GLY A 1 100 ? -19.559 11.249 16.696 1.00 57.41 100 GLY A C 1
ATOM 728 O O . GLY A 1 100 ? -18.532 10.855 16.142 1.00 57.41 100 GLY A O 1
ATOM 729 N N . ALA A 1 101 ? -19.790 12.545 16.922 1.00 51.12 101 ALA A N 1
ATOM 730 C CA . ALA A 1 101 ? -18.792 13.577 16.662 1.00 51.12 101 ALA A CA 1
ATOM 731 C C . ALA A 1 101 ? -17.597 13.405 17.616 1.00 51.12 101 ALA A C 1
ATOM 733 O O . ALA A 1 101 ? -17.747 13.449 18.837 1.00 51.12 101 ALA A O 1
ATOM 734 N N . THR A 1 102 ? -16.403 13.196 17.068 1.00 55.19 102 THR A N 1
ATOM 735 C CA . THR A 1 102 ? -15.161 13.144 17.845 1.00 55.19 102 THR A CA 1
ATOM 736 C C . THR A 1 102 ? -14.570 14.537 17.990 1.00 55.19 102 THR A C 1
ATOM 738 O O . THR A 1 102 ? -14.350 15.212 16.985 1.00 55.19 102 THR A O 1
ATOM 741 N N . ALA A 1 103 ? -14.222 14.937 19.213 1.00 55.34 103 ALA A N 1
ATOM 742 C CA . ALA A 1 103 ? -13.291 16.043 19.410 1.00 55.34 103 ALA A CA 1
ATOM 743 C C . ALA A 1 103 ? -11.966 15.712 18.700 1.00 55.34 103 ALA A C 1
ATOM 745 O O . ALA A 1 103 ? -11.406 14.629 18.894 1.00 55.34 103 ALA A O 1
ATOM 746 N N . VAL A 1 104 ? -11.487 16.623 17.848 1.00 58.38 104 VAL A N 1
ATOM 747 C CA . VAL A 1 104 ? -10.275 16.412 17.051 1.00 58.38 104 VAL A CA 1
ATOM 748 C C . VAL A 1 104 ? -9.054 16.575 17.955 1.00 58.38 104 VAL A C 1
ATOM 750 O O . VAL A 1 104 ? -8.630 17.678 18.275 1.00 58.38 104 VAL A O 1
ATOM 753 N N . SER A 1 105 ? -8.488 15.450 18.372 1.00 70.19 105 SER A N 1
ATOM 754 C CA . SER A 1 105 ? -7.150 15.345 18.955 1.00 70.19 105 SER A CA 1
ATOM 755 C C . SER A 1 105 ? -6.183 14.710 17.949 1.00 70.19 105 SER A C 1
ATOM 757 O O . SER A 1 105 ? -6.603 14.006 17.021 1.00 70.19 105 SER A O 1
ATOM 759 N N . GLY A 1 106 ? -4.872 14.886 18.150 1.00 73.50 106 GLY A N 1
ATOM 760 C CA . GLY A 1 106 ? -3.858 14.221 17.318 1.00 73.50 106 GLY A CA 1
ATOM 761 C C . GLY A 1 106 ? -4.054 12.698 17.253 1.00 73.50 106 GLY A C 1
ATOM 762 O O . GLY A 1 106 ? -3.957 12.100 16.184 1.00 73.50 106 GLY A O 1
ATOM 763 N N . TRP A 1 107 ? -4.467 12.076 18.362 1.00 74.06 107 TRP A N 1
ATOM 764 C CA . TRP A 1 107 ? -4.768 10.643 18.432 1.00 74.06 107 TRP A CA 1
ATOM 765 C C . TRP A 1 107 ? -5.954 10.220 17.566 1.00 74.06 107 TRP A C 1
ATOM 767 O O . TRP A 1 107 ? -5.882 9.201 16.881 1.00 74.06 107 TRP A O 1
ATOM 777 N N . THR A 1 108 ? -7.035 11.004 17.551 1.00 75.88 108 THR A N 1
ATOM 778 C CA . THR A 1 108 ? -8.202 10.713 16.702 1.00 75.88 108 THR A CA 1
ATOM 779 C C . THR A 1 108 ? -7.895 10.859 15.211 1.00 75.88 108 THR A C 1
ATOM 781 O O . THR A 1 108 ? -8.440 10.102 14.406 1.00 75.88 108 THR A O 1
ATOM 784 N N . ALA A 1 109 ? -6.984 11.764 14.832 1.00 80.12 109 ALA A N 1
ATOM 785 C CA . ALA A 1 109 ? -6.537 11.904 13.448 1.00 80.12 109 ALA A CA 1
ATOM 786 C C . ALA A 1 109 ? -5.722 10.679 12.999 1.00 80.12 109 ALA A C 1
ATOM 788 O O . ALA A 1 109 ? -6.039 10.067 11.979 1.00 80.12 109 ALA A O 1
ATOM 789 N N . VAL A 1 110 ? -4.742 10.253 13.806 1.00 84.56 110 VAL A N 1
ATOM 790 C CA . VAL A 1 110 ? -3.927 9.060 13.514 1.00 84.56 110 VAL A CA 1
ATOM 791 C C . VAL A 1 110 ? -4.792 7.797 13.474 1.00 84.56 110 VAL A C 1
ATOM 793 O O . VAL A 1 110 ? -4.677 7.005 12.540 1.00 84.56 110 VAL A O 1
ATOM 796 N N . ALA A 1 111 ? -5.721 7.631 14.422 1.00 85.50 111 ALA A N 1
ATOM 797 C CA . ALA A 1 111 ? -6.678 6.523 14.424 1.00 85.50 111 ALA A CA 1
ATOM 798 C C . ALA A 1 111 ? -7.569 6.509 13.170 1.00 85.50 111 ALA A C 1
ATOM 800 O O . ALA A 1 111 ? -7.813 5.445 12.607 1.00 85.50 111 ALA A O 1
ATOM 801 N N . SER A 1 112 ? -7.999 7.675 12.682 1.00 82.94 112 SER A N 1
ATOM 802 C CA . SER A 1 112 ? -8.809 7.775 11.461 1.00 82.94 112 SER A CA 1
ATOM 803 C C . SER A 1 112 ? -8.032 7.399 10.201 1.00 82.94 112 SER A C 1
ATOM 805 O O . SER A 1 112 ? -8.595 6.790 9.291 1.00 82.94 112 SER A O 1
ATOM 807 N N . VAL A 1 113 ? -6.734 7.705 10.147 1.00 86.81 113 VAL A N 1
ATOM 808 C CA . VAL A 1 113 ? -5.862 7.255 9.054 1.00 86.81 113 VAL A CA 1
ATOM 809 C C . VAL A 1 113 ? -5.651 5.744 9.135 1.00 86.81 113 VAL A C 1
ATOM 811 O O . VAL A 1 113 ? -5.904 5.042 8.157 1.00 86.81 113 VAL A O 1
ATOM 814 N N . VAL A 1 114 ? -5.237 5.236 10.299 1.00 89.25 114 VAL A N 1
ATOM 815 C CA . VAL A 1 114 ? -4.865 3.826 10.476 1.00 89.25 114 VAL A CA 1
ATOM 816 C C . VAL A 1 114 ? -6.067 2.891 10.359 1.00 89.25 114 VAL A C 1
ATOM 818 O O . VAL A 1 114 ? -5.968 1.856 9.722 1.00 89.25 114 VAL A O 1
ATOM 821 N N . TYR A 1 115 ? -7.221 3.238 10.926 1.00 87.38 115 TYR A N 1
ATOM 822 C CA . TYR A 1 115 ? -8.403 2.368 10.909 1.00 87.38 115 TYR A CA 1
ATOM 823 C C . TYR A 1 115 ? -9.381 2.678 9.771 1.00 87.38 115 TYR A C 1
ATOM 825 O O . TYR A 1 115 ? -10.258 1.861 9.492 1.00 87.38 115 TYR A O 1
ATOM 833 N N . GLY A 1 116 ? -9.251 3.846 9.136 1.00 84.56 116 GLY A N 1
ATOM 834 C CA . GLY A 1 116 ? -10.142 4.318 8.079 1.00 84.56 116 GLY A CA 1
ATOM 835 C C . GLY A 1 116 ? -9.540 4.183 6.683 1.00 84.56 116 GLY A C 1
ATOM 836 O O . GLY A 1 116 ? -9.256 3.081 6.212 1.00 84.56 116 GLY A O 1
ATOM 837 N N . ALA A 1 117 ? -9.382 5.308 5.981 1.00 82.00 117 ALA A N 1
ATOM 838 C CA . ALA A 1 117 ? -8.983 5.302 4.572 1.00 82.00 117 ALA A CA 1
ATOM 839 C C . ALA A 1 117 ? -7.592 4.692 4.344 1.00 82.00 117 ALA A C 1
ATOM 841 O O . ALA A 1 117 ? -7.398 4.028 3.330 1.00 82.00 117 ALA A O 1
ATOM 842 N N . GLY A 1 118 ? -6.651 4.852 5.282 1.00 81.69 118 GLY A N 1
ATOM 843 C CA . GLY A 1 118 ? -5.301 4.297 5.162 1.00 81.69 118 GLY A CA 1
ATOM 844 C C . GLY A 1 118 ? -5.301 2.771 5.107 1.00 81.69 118 GLY A C 1
ATOM 845 O O . GLY A 1 118 ? -4.681 2.210 4.209 1.00 81.69 118 GLY A O 1
ATOM 846 N N . ALA A 1 119 ? -6.072 2.097 5.971 1.00 80.69 119 ALA A N 1
ATOM 847 C CA . ALA A 1 119 ? -6.203 0.635 5.949 1.00 80.69 119 ALA A CA 1
ATOM 848 C C . ALA A 1 119 ? -6.679 0.098 4.596 1.00 80.69 119 ALA A C 1
ATOM 850 O O . ALA A 1 119 ? -6.224 -0.954 4.149 1.00 80.69 119 ALA A O 1
ATOM 851 N N . VAL A 1 120 ? -7.596 0.813 3.942 1.00 80.69 120 VAL A N 1
ATOM 852 C CA . VAL A 1 120 ? -8.165 0.397 2.656 1.00 80.69 120 VAL A CA 1
ATOM 853 C C . VAL A 1 120 ? -7.229 0.752 1.506 1.00 80.69 120 VAL A C 1
ATOM 855 O O . VAL A 1 120 ? -6.844 -0.124 0.735 1.00 80.69 120 VAL A O 1
ATOM 858 N N . VAL A 1 121 ? -6.851 2.025 1.402 1.00 81.50 121 VAL A N 1
ATOM 859 C CA . VAL A 1 121 ? -6.109 2.557 0.256 1.00 81.50 121 VAL A CA 1
ATOM 860 C C . VAL A 1 121 ? -4.681 2.039 0.239 1.00 81.50 121 VAL A C 1
ATOM 862 O O . VAL A 1 121 ? -4.226 1.610 -0.812 1.00 81.50 121 VAL A O 1
ATOM 865 N N . LEU A 1 122 ? -3.976 2.004 1.373 1.00 82.25 122 LEU A N 1
ATOM 866 C CA . LEU A 1 122 ? -2.583 1.548 1.382 1.00 82.25 122 LEU A CA 1
ATOM 867 C C . LEU A 1 122 ? -2.471 0.047 1.141 1.00 82.25 122 LEU A C 1
ATOM 869 O O . LEU A 1 122 ? -1.559 -0.373 0.442 1.00 82.25 122 LEU A O 1
ATOM 873 N N . THR A 1 123 ? -3.422 -0.752 1.627 1.00 78.31 123 THR A N 1
ATOM 874 C CA . THR A 1 123 ? -3.478 -2.185 1.300 1.00 78.31 123 THR A CA 1
ATOM 875 C C . THR A 1 123 ? -3.790 -2.407 -0.180 1.00 78.31 123 THR A C 1
ATOM 877 O O . THR A 1 123 ? -3.182 -3.262 -0.816 1.00 78.31 123 THR A O 1
ATOM 880 N N . ALA A 1 124 ? -4.710 -1.628 -0.760 1.00 77.56 124 ALA A N 1
ATOM 881 C CA . ALA A 1 124 ? -5.010 -1.707 -2.189 1.00 77.56 124 ALA A CA 1
ATOM 882 C C . ALA A 1 124 ? -3.809 -1.280 -3.049 1.00 77.56 124 ALA A C 1
ATOM 884 O O . ALA A 1 124 ? -3.461 -1.977 -3.999 1.00 77.56 124 ALA A O 1
ATOM 885 N N . VAL A 1 125 ? -3.138 -0.184 -2.686 1.00 80.44 125 VAL A N 1
ATOM 886 C CA . VAL A 1 125 ? -1.920 0.286 -3.357 1.00 80.44 125 VAL A CA 1
ATOM 887 C C . VAL A 1 125 ? -0.819 -0.763 -3.240 1.00 80.44 125 VAL A C 1
ATOM 889 O O . VAL A 1 125 ? -0.275 -1.157 -4.261 1.00 80.44 125 VAL A O 1
ATOM 892 N N . THR A 1 126 ? -0.509 -1.303 -2.058 1.00 80.25 126 THR A N 1
ATOM 893 C CA . THR A 1 126 ? 0.549 -2.323 -1.965 1.00 80.25 126 THR A CA 1
ATOM 894 C C . THR A 1 126 ? 0.205 -3.591 -2.737 1.00 80.25 126 THR A C 1
ATOM 896 O O . THR A 1 126 ? 1.105 -4.160 -3.338 1.00 80.25 126 THR A O 1
ATOM 899 N N . LEU A 1 127 ? -1.060 -4.013 -2.812 1.00 75.56 127 LEU A N 1
ATOM 900 C CA . LEU A 1 127 ? -1.465 -5.151 -3.646 1.00 75.56 127 LEU A CA 1
ATOM 901 C C . LEU A 1 127 ? -1.246 -4.888 -5.140 1.00 75.56 127 LEU A C 1
ATOM 903 O O . LEU A 1 127 ? -0.653 -5.719 -5.825 1.00 75.56 127 LEU A O 1
ATOM 907 N N . VAL A 1 128 ? -1.701 -3.740 -5.644 1.00 75.25 128 VAL A N 1
ATOM 908 C CA . VAL A 1 128 ? -1.616 -3.409 -7.074 1.00 75.25 128 VAL A CA 1
ATOM 909 C C . VAL A 1 128 ? -0.185 -3.081 -7.486 1.00 75.25 128 VAL A C 1
ATOM 911 O O . VAL A 1 128 ? 0.300 -3.591 -8.492 1.00 75.25 128 VAL A O 1
ATOM 914 N N . VAL A 1 129 ? 0.512 -2.272 -6.694 1.00 71.69 129 VAL A N 1
ATOM 915 C CA . VAL A 1 129 ? 1.899 -1.879 -6.957 1.00 71.69 129 VAL A CA 1
ATOM 916 C C . VAL A 1 129 ? 2.843 -3.028 -6.667 1.00 71.69 129 VAL A C 1
ATOM 918 O O . VAL A 1 129 ? 3.645 -3.380 -7.518 1.00 71.69 129 VAL A O 1
ATOM 921 N N . GLY A 1 130 ? 2.727 -3.651 -5.497 1.00 73.06 130 GLY A N 1
ATOM 922 C CA . GLY A 1 130 ? 3.561 -4.781 -5.105 1.00 73.06 130 GLY A CA 1
ATOM 923 C C . GLY A 1 130 ? 3.436 -5.918 -6.107 1.00 73.06 130 GLY A C 1
ATOM 924 O O . GLY A 1 130 ? 4.402 -6.229 -6.785 1.00 73.06 130 GLY A O 1
ATOM 925 N N . LEU A 1 131 ? 2.252 -6.502 -6.287 1.00 73.62 131 LEU A N 1
ATOM 926 C CA . LEU A 1 131 ? 2.118 -7.689 -7.140 1.00 73.62 131 LEU A CA 1
ATOM 927 C C . LEU A 1 131 ? 2.095 -7.352 -8.637 1.00 73.62 131 LEU A C 1
ATOM 929 O O . LEU A 1 131 ? 2.693 -8.073 -9.434 1.00 73.62 131 LEU A O 1
ATOM 933 N N . GLY A 1 132 ? 1.442 -6.256 -9.030 1.00 70.44 132 GLY A N 1
ATOM 934 C CA . GLY A 1 132 ? 1.320 -5.869 -10.436 1.00 70.44 132 GLY A CA 1
ATOM 935 C C . GLY A 1 132 ? 2.649 -5.423 -11.041 1.00 70.44 132 GLY A C 1
ATOM 936 O O . GLY A 1 132 ? 3.058 -5.952 -12.074 1.00 70.44 132 GLY A O 1
ATOM 937 N N . TYR A 1 133 ? 3.368 -4.505 -10.382 1.00 71.38 133 TYR A N 1
ATOM 938 C CA . TYR A 1 133 ? 4.680 -4.083 -10.886 1.00 71.38 133 TYR A CA 1
ATOM 939 C C . TYR A 1 133 ? 5.726 -5.176 -10.709 1.00 71.38 133 TYR A C 1
ATOM 941 O O . TYR A 1 133 ? 6.616 -5.269 -11.551 1.00 71.38 133 TYR A O 1
ATOM 949 N N . TYR A 1 134 ? 5.597 -6.045 -9.697 1.00 73.44 134 TYR A N 1
ATOM 950 C CA . TYR A 1 134 ? 6.445 -7.229 -9.611 1.00 73.44 134 TYR A CA 1
ATOM 951 C C . TYR A 1 134 ? 6.349 -8.044 -10.894 1.00 73.44 134 TYR A C 1
ATOM 953 O O . TYR A 1 134 ? 7.370 -8.266 -11.522 1.00 73.44 134 TYR A O 1
ATOM 961 N N . VAL A 1 135 ? 5.153 -8.404 -11.364 1.00 74.69 135 VAL A N 1
ATOM 962 C CA . VAL A 1 135 ? 5.026 -9.192 -12.601 1.00 74.69 135 VAL A CA 1
ATOM 963 C C . VAL A 1 135 ? 5.574 -8.432 -13.818 1.00 74.69 135 VAL A C 1
ATOM 965 O O . VAL A 1 135 ? 6.358 -8.989 -14.588 1.00 74.69 135 VAL A O 1
ATOM 968 N N . LEU A 1 136 ? 5.216 -7.153 -13.972 1.00 73.12 136 LEU A N 1
ATOM 969 C CA . LEU A 1 136 ? 5.623 -6.342 -15.128 1.00 73.12 136 LEU A CA 1
ATOM 970 C C . LEU A 1 136 ? 7.137 -6.105 -15.207 1.00 73.12 136 LEU A C 1
ATOM 972 O O . LEU A 1 136 ? 7.693 -6.043 -16.301 1.00 73.12 136 LEU A O 1
ATOM 976 N N . ILE A 1 137 ? 7.811 -5.966 -14.064 1.00 73.00 137 ILE A N 1
ATOM 977 C CA . ILE A 1 137 ? 9.260 -5.744 -13.996 1.00 73.00 137 ILE A CA 1
ATOM 978 C C . ILE A 1 137 ? 9.988 -7.082 -14.004 1.00 73.00 137 ILE A C 1
ATOM 980 O O . ILE A 1 137 ? 10.891 -7.297 -14.807 1.00 73.00 137 ILE A O 1
ATOM 984 N N . HIS A 1 138 ? 9.599 -7.988 -13.113 1.00 75.06 138 HIS A N 1
ATOM 985 C CA . HIS A 1 138 ? 10.348 -9.199 -12.814 1.00 75.06 138 HIS A CA 1
ATOM 986 C C . HIS A 1 138 ? 10.445 -10.137 -14.010 1.00 75.06 138 HIS A C 1
ATOM 988 O O . HIS A 1 138 ? 11.472 -10.786 -14.157 1.00 75.06 138 HIS A O 1
ATOM 994 N N . PHE A 1 139 ? 9.434 -10.177 -14.882 1.00 78.12 139 PHE A N 1
ATOM 995 C CA . PHE A 1 139 ? 9.426 -11.046 -16.062 1.00 78.12 139 PHE A CA 1
ATOM 996 C C . PHE A 1 139 ? 9.778 -10.329 -17.370 1.00 78.12 139 PHE A C 1
ATOM 998 O O . PHE A 1 139 ? 9.779 -10.955 -18.429 1.00 78.12 139 PHE A O 1
ATOM 1005 N N . HIS A 1 140 ? 10.120 -9.037 -17.334 1.00 79.00 140 HIS A N 1
ATOM 1006 C CA . HIS A 1 140 ? 10.502 -8.322 -18.547 1.00 79.00 140 HIS A CA 1
ATOM 1007 C C . HIS A 1 140 ? 11.840 -8.859 -19.099 1.00 79.00 140 HIS A C 1
ATOM 1009 O O . HIS A 1 140 ? 12.816 -8.921 -18.344 1.00 79.00 140 HIS A O 1
ATOM 1015 N N . PRO A 1 141 ? 11.968 -9.174 -20.405 1.00 79.50 141 PRO A N 1
ATOM 1016 C CA . PRO A 1 141 ? 13.188 -9.771 -20.962 1.00 79.50 141 PRO A CA 1
ATOM 1017 C C . PRO A 1 141 ? 14.460 -8.962 -20.673 1.00 79.50 141 PRO A C 1
ATOM 1019 O O . PRO A 1 141 ? 15.456 -9.509 -20.206 1.00 79.50 141 PRO A O 1
ATOM 1022 N N . ALA A 1 142 ? 14.408 -7.635 -20.843 1.00 73.81 142 ALA A N 1
ATOM 1023 C CA . ALA A 1 142 ? 15.544 -6.757 -20.539 1.00 73.81 142 ALA A CA 1
ATOM 1024 C C . ALA A 1 142 ? 15.921 -6.728 -19.044 1.00 73.81 142 ALA A C 1
ATOM 1026 O O . ALA A 1 142 ? 17.071 -6.458 -18.711 1.00 73.81 142 ALA A O 1
ATOM 1027 N N . VAL A 1 143 ? 14.965 -7.003 -18.148 1.00 75.44 143 VAL A N 1
ATOM 1028 C CA . VAL A 1 143 ? 15.220 -7.128 -16.707 1.00 75.44 143 VAL A CA 1
ATOM 1029 C C . VAL A 1 143 ? 15.847 -8.485 -16.412 1.00 75.44 143 VAL A C 1
ATOM 1031 O O . VAL A 1 143 ? 16.864 -8.534 -15.731 1.00 75.44 143 VAL A O 1
ATOM 1034 N N . ARG A 1 144 ? 15.310 -9.579 -16.972 1.00 81.12 144 ARG A N 1
ATOM 1035 C CA . ARG A 1 144 ? 15.853 -10.935 -16.775 1.00 81.12 144 ARG A CA 1
ATOM 1036 C C . ARG A 1 144 ? 17.283 -11.086 -17.284 1.00 81.12 144 ARG A C 1
ATOM 1038 O O . ARG A 1 144 ? 18.091 -11.720 -16.616 1.00 81.12 144 ARG A O 1
ATOM 1045 N N . LEU A 1 145 ? 17.605 -10.471 -18.422 1.00 77.38 145 LEU A N 1
ATOM 1046 C CA . LEU A 1 145 ? 18.971 -10.452 -18.957 1.00 77.38 145 LEU A CA 1
ATOM 1047 C C . LEU A 1 145 ? 19.964 -9.815 -17.977 1.00 77.38 145 LEU A C 1
ATOM 1049 O O . LEU A 1 145 ? 21.103 -10.256 -17.884 1.00 77.38 145 LEU A O 1
ATOM 1053 N N . ARG A 1 146 ? 19.527 -8.801 -17.223 1.00 69.81 146 ARG A N 1
ATOM 1054 C CA . ARG A 1 146 ? 20.345 -8.127 -16.204 1.00 69.81 146 ARG A CA 1
ATOM 1055 C C . ARG A 1 146 ? 20.360 -8.887 -14.882 1.00 69.81 146 ARG A C 1
ATOM 1057 O O . ARG A 1 146 ? 21.404 -8.979 -14.255 1.00 69.81 146 ARG A O 1
ATOM 1064 N N . ALA A 1 147 ? 19.227 -9.467 -14.493 1.00 73.88 147 ALA A N 1
ATOM 1065 C CA . ALA A 1 147 ? 19.102 -10.305 -13.305 1.00 73.88 147 ALA A CA 1
ATOM 1066 C C . ALA A 1 147 ? 20.093 -11.477 -13.316 1.00 73.88 147 ALA A C 1
ATOM 1068 O O . ALA A 1 147 ? 20.620 -11.839 -12.275 1.00 73.88 147 ALA A O 1
ATOM 1069 N N . ALA A 1 148 ? 20.402 -12.026 -14.496 1.00 75.25 148 ALA A N 1
ATOM 1070 C CA . ALA A 1 148 ? 21.394 -13.089 -14.649 1.00 75.25 148 ALA A CA 1
ATOM 1071 C C . ALA A 1 148 ? 22.816 -12.696 -14.190 1.00 75.25 148 ALA A C 1
ATOM 1073 O O . ALA A 1 148 ? 23.621 -13.578 -13.907 1.00 75.25 148 ALA A O 1
ATOM 1074 N N . ALA A 1 149 ? 23.124 -11.397 -14.108 1.00 74.69 149 ALA A N 1
ATOM 1075 C CA . ALA A 1 149 ? 24.406 -10.881 -13.628 1.00 74.69 149 ALA A CA 1
ATOM 1076 C C . ALA A 1 149 ? 24.404 -10.525 -12.128 1.00 74.69 149 ALA A C 1
ATOM 1078 O O . ALA A 1 149 ? 25.448 -10.167 -11.590 1.00 74.69 149 ALA A O 1
ATOM 1079 N N . GLU A 1 150 ? 23.256 -10.618 -11.451 1.00 71.12 150 GLU A N 1
ATOM 1080 C CA . GLU A 1 150 ? 23.063 -10.173 -10.068 1.00 71.12 150 GLU A CA 1
ATOM 1081 C C . GLU A 1 150 ? 22.521 -11.335 -9.213 1.00 71.12 150 GLU A C 1
ATOM 1083 O O . GLU A 1 150 ? 21.315 -11.597 -9.232 1.00 71.12 150 GLU A O 1
ATOM 1088 N N . PRO A 1 151 ? 23.379 -12.036 -8.443 1.00 76.00 151 PRO A N 1
ATOM 1089 C CA . PRO A 1 151 ? 23.011 -13.260 -7.719 1.00 76.00 151 PRO A CA 1
ATOM 1090 C C . PRO A 1 151 ? 21.802 -13.121 -6.781 1.00 76.00 151 PRO A C 1
ATOM 1092 O O . PRO A 1 151 ? 21.025 -14.061 -6.633 1.00 76.00 151 PRO A O 1
ATOM 1095 N N . ASP A 1 152 ? 21.610 -11.940 -6.189 1.00 75.25 152 ASP A N 1
ATOM 1096 C CA . ASP A 1 152 ? 20.546 -11.673 -5.213 1.00 75.25 152 ASP A CA 1
ATOM 1097 C C . ASP A 1 152 ? 19.321 -10.961 -5.819 1.00 75.25 152 ASP A C 1
ATOM 1099 O O . ASP A 1 152 ? 18.421 -10.532 -5.091 1.00 75.25 152 ASP A O 1
ATOM 1103 N N . PHE A 1 153 ? 19.259 -10.804 -7.146 1.00 76.94 153 PHE A N 1
ATOM 1104 C CA . PHE A 1 153 ? 18.224 -10.004 -7.808 1.00 76.94 153 PHE A CA 1
ATOM 1105 C C . PHE A 1 153 ? 16.801 -10.460 -7.463 1.00 76.94 153 PHE A C 1
ATOM 1107 O O . PHE A 1 153 ? 15.950 -9.639 -7.108 1.00 76.94 153 PHE A O 1
ATOM 1114 N N . ASP A 1 154 ? 16.542 -11.767 -7.542 1.00 80.25 154 ASP A N 1
ATOM 1115 C CA . ASP A 1 154 ? 15.207 -12.325 -7.320 1.00 80.25 154 ASP A CA 1
ATOM 1116 C C . ASP A 1 154 ? 14.774 -12.190 -5.853 1.00 80.25 154 ASP A C 1
ATOM 1118 O O . ASP A 1 154 ? 13.617 -11.858 -5.579 1.00 80.25 154 ASP A O 1
ATOM 1122 N N . LEU A 1 155 ? 15.718 -12.340 -4.917 1.00 79.88 155 LEU A N 1
ATOM 1123 C CA . LEU A 1 155 ? 15.488 -12.109 -3.493 1.00 79.88 155 LEU A CA 1
ATOM 1124 C C . LEU A 1 155 ? 15.135 -10.641 -3.224 1.00 79.88 155 LEU A C 1
ATOM 1126 O O . LEU A 1 155 ? 14.129 -10.361 -2.574 1.00 79.88 155 LEU A O 1
ATOM 1130 N N . ILE A 1 156 ? 15.919 -9.699 -3.756 1.00 75.88 156 ILE A N 1
ATOM 1131 C CA . ILE A 1 156 ? 15.692 -8.259 -3.567 1.00 75.88 156 ILE A CA 1
ATOM 1132 C C . ILE A 1 156 ? 14.348 -7.842 -4.175 1.00 75.88 156 ILE A C 1
ATOM 1134 O O . ILE A 1 156 ? 13.573 -7.140 -3.526 1.00 75.88 156 ILE A O 1
ATOM 1138 N N . MET A 1 157 ? 14.032 -8.297 -5.391 1.00 77.06 157 MET A N 1
ATOM 1139 C CA . MET A 1 157 ? 12.753 -7.988 -6.038 1.00 77.06 157 MET A CA 1
ATOM 1140 C C . MET A 1 157 ? 11.566 -8.601 -5.296 1.00 77.06 157 MET A C 1
ATOM 1142 O O . MET A 1 157 ? 10.534 -7.939 -5.169 1.00 77.06 157 MET A O 1
ATOM 1146 N N . GLY A 1 158 ? 11.709 -9.826 -4.784 1.00 76.56 158 GLY A N 1
ATOM 1147 C CA . GLY A 1 158 ? 10.711 -10.461 -3.929 1.00 76.56 158 GLY A CA 1
ATOM 1148 C C . GLY A 1 158 ? 10.471 -9.653 -2.654 1.00 76.56 158 GLY A C 1
ATOM 1149 O O . GLY A 1 158 ? 9.335 -9.278 -2.374 1.00 76.56 158 GLY A O 1
ATOM 1150 N N . CYS A 1 159 ? 11.532 -9.299 -1.926 1.00 79.12 159 CYS A N 1
ATOM 1151 C CA . CYS A 1 159 ? 11.450 -8.459 -0.729 1.00 79.12 159 CYS A CA 1
ATOM 1152 C C . CYS A 1 159 ? 10.734 -7.132 -1.015 1.00 79.12 159 CYS A C 1
ATOM 1154 O O . CYS A 1 159 ? 9.747 -6.804 -0.352 1.00 79.12 159 CYS A O 1
ATOM 1156 N N . LEU A 1 160 ? 11.165 -6.430 -2.066 1.00 78.69 160 LEU A N 1
ATOM 1157 C CA . LEU A 1 160 ? 10.691 -5.095 -2.422 1.00 78.69 160 LEU A CA 1
ATOM 1158 C C . LEU A 1 160 ? 9.177 -5.030 -2.690 1.00 78.69 160 LEU A C 1
ATOM 1160 O O . LEU A 1 160 ? 8.546 -4.001 -2.428 1.00 78.69 160 LEU A O 1
ATOM 1164 N N . HIS A 1 161 ? 8.602 -6.117 -3.203 1.00 81.69 161 HIS A N 1
ATOM 1165 C CA . HIS A 1 161 ? 7.214 -6.161 -3.657 1.00 81.69 161 HIS A CA 1
ATOM 1166 C C . HIS A 1 161 ? 6.291 -6.976 -2.743 1.00 81.69 161 HIS A C 1
ATOM 1168 O O . HIS A 1 161 ? 5.124 -6.622 -2.581 1.00 81.69 161 HIS A O 1
ATOM 1174 N N . VAL A 1 162 ? 6.795 -8.043 -2.117 1.00 83.19 162 VAL A N 1
ATOM 1175 C CA . VAL A 1 162 ? 5.987 -8.966 -1.305 1.00 83.19 162 VAL A CA 1
ATOM 1176 C C . VAL A 1 162 ? 5.911 -8.518 0.153 1.00 83.19 162 VAL A C 1
ATOM 1178 O O . VAL A 1 162 ? 4.830 -8.575 0.744 1.00 83.19 162 VAL A O 1
ATOM 1181 N N . ILE A 1 163 ? 7.009 -8.022 0.741 1.00 86.06 163 ILE A N 1
ATOM 1182 C CA . ILE A 1 163 ? 7.030 -7.612 2.158 1.00 86.06 163 ILE A CA 1
ATOM 1183 C C . ILE A 1 163 ? 5.949 -6.561 2.467 1.00 86.06 163 ILE A C 1
ATOM 1185 O O . ILE A 1 163 ? 5.215 -6.758 3.439 1.00 86.06 163 ILE A O 1
ATOM 1189 N N . PRO A 1 164 ? 5.763 -5.492 1.664 1.00 85.81 164 PRO A N 1
ATOM 1190 C CA . PRO A 1 164 ? 4.729 -4.491 1.938 1.00 85.81 164 PRO A CA 1
ATOM 1191 C C . PRO A 1 164 ? 3.318 -5.074 1.902 1.00 85.81 164 PRO A C 1
ATOM 1193 O O . PRO A 1 164 ? 2.491 -4.739 2.747 1.00 85.81 164 PRO A O 1
ATOM 1196 N N . VAL A 1 165 ? 3.042 -5.978 0.959 1.00 85.62 165 VAL A N 1
ATOM 1197 C CA . VAL A 1 165 ? 1.733 -6.634 0.825 1.00 85.62 165 VAL A CA 1
ATOM 1198 C C . VAL A 1 165 ? 1.422 -7.470 2.060 1.00 85.62 165 VAL A C 1
ATOM 1200 O O . VAL A 1 165 ? 0.345 -7.335 2.650 1.00 85.62 165 VAL A O 1
ATOM 1203 N N . VAL A 1 166 ? 2.373 -8.311 2.474 1.00 87.12 166 VAL A N 1
ATOM 1204 C CA . VAL A 1 166 ? 2.222 -9.184 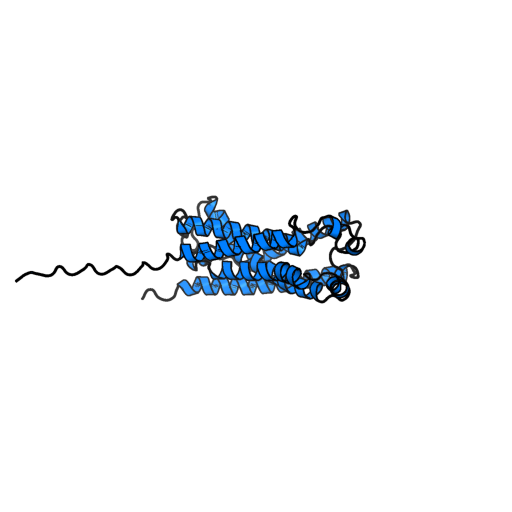3.643 1.00 87.12 166 VAL A CA 1
ATOM 1205 C C . VAL A 1 166 ? 2.083 -8.351 4.915 1.00 87.12 166 VAL A C 1
ATOM 1207 O O . VAL A 1 166 ? 1.160 -8.581 5.697 1.00 87.12 166 VAL A O 1
ATOM 1210 N N . ALA A 1 167 ? 2.936 -7.338 5.094 1.00 87.81 167 ALA A N 1
ATOM 1211 C CA . ALA A 1 167 ? 2.899 -6.454 6.252 1.00 87.81 167 ALA A CA 1
ATOM 1212 C C . ALA A 1 167 ? 1.557 -5.711 6.359 1.00 87.81 167 ALA A C 1
ATOM 1214 O O . ALA A 1 167 ? 0.927 -5.741 7.415 1.00 87.81 167 ALA A O 1
ATOM 1215 N N . MET A 1 168 ? 1.073 -5.090 5.276 1.00 87.81 168 MET A N 1
ATOM 1216 C CA . MET A 1 168 ? -0.198 -4.354 5.302 1.00 87.81 168 MET A CA 1
ATOM 1217 C C . MET A 1 168 ? -1.389 -5.284 5.542 1.00 87.81 168 MET A C 1
ATOM 1219 O O . MET A 1 168 ? -2.264 -4.970 6.351 1.00 87.81 168 MET A O 1
ATOM 1223 N N . SER A 1 169 ? -1.388 -6.465 4.919 1.00 85.50 169 SER A N 1
ATOM 1224 C CA . SER A 1 169 ? -2.433 -7.472 5.126 1.00 85.50 169 SER A CA 1
ATOM 1225 C C . SER A 1 169 ? -2.481 -7.942 6.582 1.00 85.50 169 SER A C 1
ATOM 1227 O O . SER A 1 169 ? -3.558 -7.983 7.176 1.00 85.50 169 SER A O 1
ATOM 1229 N N . ALA A 1 170 ? -1.325 -8.228 7.192 1.00 87.81 170 ALA A N 1
ATOM 1230 C CA . ALA A 1 170 ? -1.223 -8.619 8.598 1.00 87.81 170 ALA A CA 1
ATOM 1231 C C . ALA A 1 170 ? -1.667 -7.496 9.552 1.00 87.81 170 ALA A C 1
ATOM 1233 O O . ALA A 1 170 ? -2.376 -7.749 10.532 1.00 87.81 170 ALA A O 1
ATOM 1234 N N . LEU A 1 171 ? -1.318 -6.241 9.246 1.00 88.38 171 LEU A N 1
ATOM 1235 C CA . LEU A 1 171 ? -1.790 -5.082 10.000 1.00 88.38 171 LEU A CA 1
ATOM 1236 C C . LEU A 1 171 ? -3.316 -4.990 9.945 1.00 88.38 171 LEU A C 1
ATOM 1238 O O . LEU A 1 171 ? -3.970 -5.027 10.984 1.00 88.38 171 LEU A O 1
ATOM 1242 N N . VAL A 1 172 ? -3.926 -4.934 8.756 1.00 85.38 172 VAL A N 1
ATOM 1243 C CA . VAL A 1 172 ? -5.396 -4.890 8.602 1.00 85.38 172 VAL A CA 1
ATOM 1244 C C . VAL A 1 172 ? -6.063 -6.087 9.290 1.00 85.38 172 VAL A C 1
ATOM 1246 O O . VAL A 1 172 ? -7.062 -5.921 9.993 1.00 85.38 172 VAL A O 1
ATOM 1249 N N . ALA A 1 173 ? -5.462 -7.274 9.193 1.00 85.50 173 ALA A N 1
ATOM 1250 C CA . ALA A 1 173 ? -5.941 -8.493 9.831 1.00 85.50 173 ALA A CA 1
ATOM 1251 C C . ALA A 1 173 ? -5.819 -8.516 11.366 1.00 85.50 173 ALA A C 1
ATOM 1253 O O . ALA A 1 173 ? -6.409 -9.392 12.000 1.00 85.50 173 ALA A O 1
ATOM 1254 N N . THR A 1 174 ? -5.128 -7.569 11.997 1.00 86.75 174 THR A N 1
ATOM 1255 C CA . THR A 1 174 ? -5.034 -7.468 13.467 1.00 86.75 174 THR A CA 1
ATOM 1256 C C . THR A 1 174 ? -5.775 -6.266 14.042 1.00 86.75 174 THR A C 1
ATOM 1258 O O . THR A 1 174 ? -5.890 -6.131 15.260 1.00 86.75 174 THR A O 1
ATOM 1261 N N . HIS A 1 175 ? -6.379 -5.437 13.190 1.00 87.62 175 HIS A N 1
ATOM 1262 C CA . HIS A 1 175 ? -7.164 -4.297 13.636 1.00 87.62 175 HIS A CA 1
ATOM 1263 C C . HIS A 1 175 ? -8.424 -4.710 14.423 1.00 87.62 175 HIS A C 1
ATOM 1265 O O . HIS A 1 175 ? -9.164 -5.599 13.971 1.00 87.62 175 HIS A O 1
ATOM 1271 N N . PRO A 1 176 ? -8.716 -4.072 15.577 1.00 85.00 176 PRO A N 1
ATOM 1272 C CA . PRO A 1 176 ? -9.907 -4.384 16.362 1.00 85.00 176 PRO A CA 1
ATOM 1273 C C . PRO A 1 176 ? -11.198 -4.065 15.586 1.00 85.00 176 PRO A C 1
ATOM 1275 O O . PRO A 1 176 ? -11.327 -2.948 15.077 1.00 85.00 176 PRO A O 1
ATOM 1278 N N . PRO A 1 177 ? -12.193 -4.974 15.539 1.00 83.81 177 PRO A N 1
ATOM 1279 C CA . PRO A 1 177 ? -13.459 -4.735 14.839 1.00 83.81 177 PRO A CA 1
ATOM 1280 C C . PRO A 1 177 ? -14.169 -3.440 15.249 1.00 83.81 177 PRO A C 1
ATOM 1282 O O . PRO A 1 177 ? -14.641 -2.704 14.388 1.00 83.81 177 PRO A O 1
ATOM 1285 N N . ALA A 1 178 ? -14.182 -3.118 16.547 1.00 80.81 178 ALA A N 1
ATOM 1286 C CA . ALA A 1 178 ? -14.806 -1.899 17.063 1.00 80.81 178 ALA A CA 1
ATOM 1287 C C . ALA A 1 178 ? -14.127 -0.617 16.546 1.00 80.81 178 ALA A C 1
ATOM 1289 O O . ALA A 1 178 ? -14.805 0.356 16.228 1.00 80.81 178 ALA A O 1
ATOM 1290 N N . ARG A 1 179 ? -12.793 -0.628 16.404 1.00 84.38 179 ARG A N 1
ATOM 1291 C CA . ARG A 1 179 ? -12.031 0.496 15.836 1.00 84.38 179 ARG A CA 1
ATOM 1292 C C . ARG A 1 179 ? -12.309 0.645 14.340 1.00 84.38 179 ARG A C 1
ATOM 1294 O O . ARG A 1 179 ? -12.571 1.749 13.882 1.00 84.38 179 ARG A O 1
ATOM 1301 N N . LEU A 1 180 ? -12.335 -0.463 13.598 1.00 83.69 180 LEU A N 1
ATOM 1302 C CA . LEU A 1 180 ? -12.693 -0.455 12.174 1.00 83.69 180 LEU A CA 1
ATOM 1303 C C . LEU A 1 180 ? -14.126 0.048 11.942 1.00 83.69 180 LEU A C 1
ATOM 1305 O O . LEU A 1 180 ? -14.371 0.776 10.988 1.00 83.69 180 LEU A O 1
ATOM 1309 N N . ALA A 1 181 ? -15.068 -0.315 12.818 1.00 82.50 181 ALA A N 1
ATOM 1310 C CA . ALA A 1 181 ? -16.448 0.156 12.745 1.00 82.50 181 ALA A CA 1
ATOM 1311 C C . ALA A 1 181 ? -16.556 1.668 12.994 1.00 82.50 181 ALA A C 1
ATOM 1313 O O . ALA A 1 181 ? -17.254 2.360 12.257 1.00 82.50 181 ALA A O 1
ATOM 1314 N N . ALA A 1 182 ? -15.848 2.179 14.007 1.00 82.38 182 ALA A N 1
ATOM 1315 C CA . ALA A 1 182 ? -15.854 3.597 14.363 1.00 82.38 182 ALA A CA 1
ATOM 1316 C C . ALA A 1 182 ? -15.250 4.498 13.271 1.00 82.38 182 ALA A C 1
ATOM 1318 O O . ALA A 1 182 ? -15.664 5.644 13.126 1.00 82.38 182 ALA A O 1
ATOM 1319 N N . HIS A 1 183 ? -14.306 3.973 12.487 1.00 85.38 183 HIS A N 1
ATOM 1320 C CA . HIS A 1 183 ? -13.624 4.701 11.412 1.00 85.38 183 HIS A CA 1
ATOM 1321 C C . HIS A 1 183 ? -13.988 4.182 10.014 1.00 85.38 183 HIS A C 1
ATOM 1323 O O . HIS A 1 183 ? -13.230 4.367 9.061 1.00 85.38 183 HIS A O 1
ATOM 1329 N N . ALA A 1 184 ? -15.140 3.522 9.873 1.00 83.06 184 ALA A N 1
ATOM 1330 C CA . ALA A 1 184 ? -15.565 2.963 8.599 1.00 83.06 184 ALA A CA 1
ATOM 1331 C C . ALA A 1 184 ? -15.699 4.066 7.538 1.00 83.06 184 ALA A C 1
ATOM 1333 O O . ALA A 1 184 ? -16.464 5.017 7.691 1.00 83.06 184 ALA A O 1
ATOM 1334 N N . VAL A 1 185 ? -14.975 3.911 6.431 1.00 82.06 185 VAL A N 1
ATOM 1335 C CA . VAL A 1 185 ? -15.029 4.842 5.300 1.00 82.06 185 VAL A CA 1
ATOM 1336 C C . VAL A 1 185 ? -15.949 4.329 4.200 1.00 82.06 185 VAL A C 1
ATOM 1338 O O . VAL A 1 185 ? -16.085 3.122 3.972 1.00 82.06 185 VAL A O 1
ATOM 1341 N N . SER A 1 186 ? -16.579 5.258 3.480 1.00 84.88 186 SER A N 1
ATOM 1342 C CA . SER A 1 186 ? -17.332 4.909 2.278 1.00 84.88 186 SER A CA 1
ATOM 1343 C C . SER A 1 186 ? -16.378 4.461 1.162 1.00 84.88 186 SER A C 1
ATOM 1345 O O . SER A 1 186 ? -15.250 4.947 1.061 1.00 84.88 186 SER A O 1
ATOM 1347 N N . VAL A 1 187 ? -16.841 3.570 0.276 1.00 84.06 187 VAL A N 1
ATOM 1348 C CA . VAL A 1 187 ? -16.063 3.170 -0.917 1.00 84.06 187 VAL A CA 1
ATOM 1349 C C . VAL A 1 187 ? -15.739 4.384 -1.778 1.00 84.06 187 VAL A C 1
ATOM 1351 O O . VAL A 1 187 ? -14.621 4.496 -2.262 1.00 84.06 187 VAL A O 1
ATOM 1354 N N . ARG A 1 188 ? -16.679 5.329 -1.906 1.00 86.38 188 ARG A N 1
ATOM 1355 C CA . ARG A 1 188 ? -16.470 6.579 -2.645 1.00 86.38 188 ARG A CA 1
ATOM 1356 C C . ARG A 1 188 ? -15.298 7.377 -2.077 1.00 86.38 188 ARG A C 1
ATOM 1358 O O . ARG A 1 188 ? -14.479 7.862 -2.844 1.00 86.38 188 ARG A O 1
ATOM 1365 N N . THR A 1 189 ? -15.195 7.475 -0.753 1.00 84.62 189 THR A N 1
ATOM 1366 C CA . THR A 1 189 ? -14.076 8.152 -0.082 1.00 84.62 189 THR A CA 1
ATOM 1367 C C . THR A 1 189 ? -12.759 7.432 -0.357 1.00 84.62 189 THR A C 1
ATOM 1369 O O . THR A 1 189 ? -11.793 8.078 -0.745 1.00 84.62 189 THR A O 1
ATOM 1372 N N . ALA A 1 190 ? -12.718 6.104 -0.213 1.00 84.56 190 ALA A N 1
ATOM 13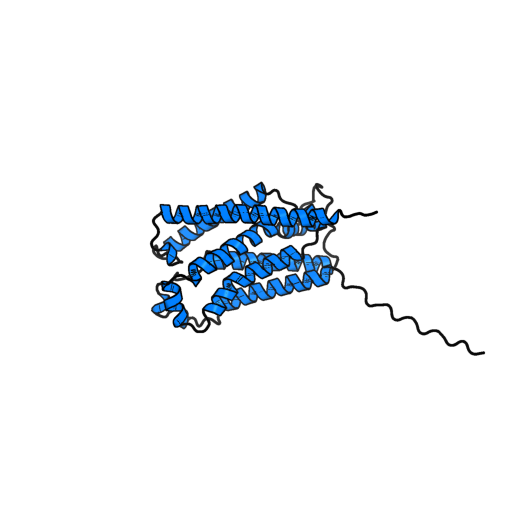73 C CA . ALA A 1 190 ? -11.507 5.324 -0.480 1.00 84.56 190 ALA A CA 1
ATOM 1374 C C . ALA A 1 190 ? -11.051 5.441 -1.947 1.00 84.56 190 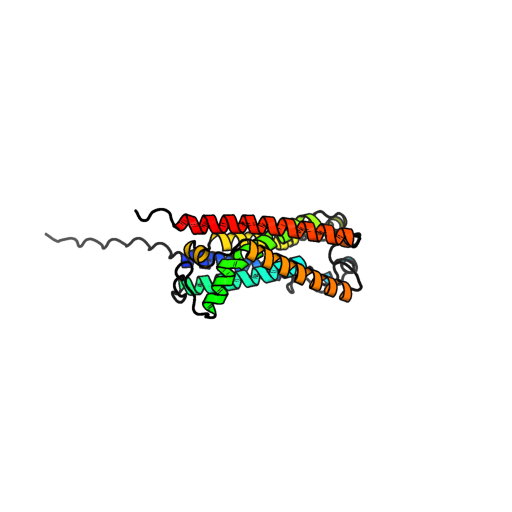ALA A C 1
ATOM 1376 O O . ALA A 1 190 ? -9.871 5.654 -2.210 1.00 84.56 190 ALA A O 1
ATOM 1377 N N . VAL A 1 191 ? -11.989 5.374 -2.896 1.00 85.62 191 VAL A N 1
ATOM 1378 C CA . VAL A 1 191 ? -11.722 5.590 -4.326 1.00 85.62 191 VAL A CA 1
ATOM 1379 C C . VAL A 1 191 ? -11.249 7.018 -4.587 1.00 85.62 191 VAL A C 1
ATOM 1381 O O . VAL A 1 191 ? -10.270 7.202 -5.295 1.00 85.62 191 VAL A O 1
ATOM 1384 N N . GLY A 1 192 ? -11.877 8.030 -3.985 1.00 85.00 192 GLY A N 1
ATOM 1385 C CA . GLY A 1 192 ? -11.450 9.423 -4.131 1.00 85.00 192 GLY A CA 1
ATOM 1386 C C . GLY A 1 192 ? -10.014 9.655 -3.653 1.00 85.00 192 GLY A C 1
ATOM 1387 O O . GLY A 1 192 ? -9.235 10.308 -4.343 1.00 85.00 192 GLY A O 1
ATOM 1388 N N . VAL A 1 193 ? -9.631 9.060 -2.518 1.00 84.00 193 VAL A N 1
ATOM 1389 C CA . VAL A 1 193 ? -8.249 9.113 -2.009 1.00 84.00 193 VAL A CA 1
ATOM 1390 C C . VAL A 1 193 ? -7.286 8.374 -2.944 1.00 84.00 193 VAL A C 1
ATOM 1392 O O . VAL A 1 193 ? -6.196 8.875 -3.205 1.00 84.00 193 VAL A O 1
ATOM 1395 N N . LEU A 1 194 ? -7.682 7.218 -3.488 1.00 84.88 194 LEU A N 1
ATOM 1396 C CA . LEU A 1 194 ? -6.875 6.489 -4.469 1.00 84.88 194 LEU A CA 1
ATOM 1397 C C . LEU A 1 194 ? -6.660 7.303 -5.755 1.00 84.88 194 LEU A C 1
ATOM 1399 O O . LEU A 1 194 ? -5.539 7.372 -6.249 1.00 84.88 194 LEU A O 1
ATOM 1403 N N . VAL A 1 195 ? -7.707 7.946 -6.277 1.00 84.62 195 VAL A N 1
ATOM 1404 C CA . VAL A 1 195 ? -7.610 8.814 -7.460 1.00 84.62 195 VAL A CA 1
ATOM 1405 C C . VAL A 1 195 ? -6.680 9.992 -7.180 1.00 84.62 195 VAL A C 1
ATOM 1407 O O . VAL A 1 195 ? -5.785 10.255 -7.978 1.00 84.62 195 VAL A O 1
ATOM 1410 N N . ALA A 1 196 ? -6.824 10.654 -6.028 1.00 83.00 196 ALA A N 1
ATOM 1411 C CA . ALA A 1 196 ? -5.928 11.737 -5.625 1.00 83.00 196 ALA A CA 1
ATOM 1412 C C . ALA A 1 196 ? -4.465 11.267 -5.529 1.00 83.00 196 ALA A C 1
ATOM 1414 O O . ALA A 1 196 ? -3.561 11.960 -5.995 1.00 83.00 196 ALA A O 1
ATOM 1415 N N . HIS A 1 197 ? -4.232 10.065 -4.992 1.00 81.19 197 HIS A N 1
ATOM 1416 C CA . HIS A 1 197 ? -2.910 9.442 -4.973 1.00 81.19 197 HIS A CA 1
ATOM 1417 C C . HIS A 1 197 ? -2.376 9.170 -6.388 1.00 81.19 197 HIS A C 1
ATOM 1419 O O . HIS A 1 197 ? -1.218 9.473 -6.663 1.00 81.19 197 HIS A O 1
ATOM 1425 N N . GLY A 1 198 ? -3.210 8.658 -7.297 1.00 78.81 198 GLY A N 1
ATOM 1426 C CA . GLY A 1 198 ? -2.839 8.436 -8.696 1.00 7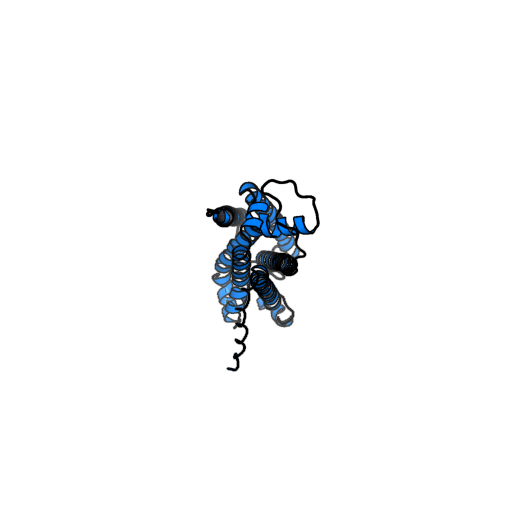8.81 198 GLY A CA 1
ATOM 1427 C C . GLY A 1 198 ? -2.463 9.725 -9.427 1.00 78.81 198 GLY A C 1
ATOM 1428 O O . GLY A 1 198 ? -1.455 9.755 -10.123 1.00 78.81 198 GLY A O 1
ATOM 1429 N N . VAL A 1 199 ? -3.212 10.812 -9.216 1.00 81.50 199 VAL A N 1
ATOM 1430 C CA . VAL A 1 199 ? -2.883 12.134 -9.776 1.00 81.50 199 VAL A CA 1
ATOM 1431 C C . VAL A 1 199 ? -1.553 12.644 -9.224 1.00 81.50 199 VAL A C 1
ATOM 1433 O O . VAL A 1 199 ? -0.684 13.039 -10.000 1.00 81.50 199 VAL A O 1
ATOM 1436 N N . ALA A 1 200 ? -1.360 12.595 -7.902 1.00 78.25 200 ALA A N 1
ATOM 1437 C CA . ALA A 1 200 ? -0.103 13.005 -7.278 1.00 78.25 200 ALA A CA 1
ATOM 1438 C C . ALA A 1 200 ? 1.086 12.192 -7.815 1.00 78.25 200 ALA A C 1
ATOM 1440 O O . ALA A 1 200 ? 2.145 12.749 -8.098 1.00 78.25 200 ALA A O 1
ATOM 1441 N N . TYR A 1 201 ? 0.894 10.887 -8.018 1.00 75.56 201 TYR A N 1
ATOM 1442 C CA . TYR A 1 201 ? 1.893 10.012 -8.616 1.00 75.56 201 TYR A CA 1
ATOM 1443 C C . TYR A 1 201 ? 2.191 10.356 -10.078 1.00 75.56 201 TYR A C 1
ATOM 1445 O O . TYR A 1 201 ? 3.361 10.382 -10.457 1.00 75.56 201 TYR A O 1
ATOM 1453 N N . ALA A 1 202 ? 1.174 10.628 -10.898 1.00 77.50 202 ALA A N 1
ATOM 1454 C CA . ALA A 1 202 ? 1.370 10.980 -12.301 1.00 77.50 202 ALA A CA 1
ATOM 1455 C C . ALA A 1 202 ? 2.169 12.286 -12.431 1.00 77.50 202 ALA A C 1
ATOM 1457 O O . ALA A 1 202 ? 3.137 12.352 -13.188 1.00 77.50 202 ALA A O 1
ATOM 1458 N N . VAL A 1 203 ? 1.824 13.291 -11.617 1.00 79.06 203 VAL A N 1
ATOM 1459 C CA . VAL A 1 203 ? 2.562 14.560 -11.527 1.00 79.06 203 VAL A CA 1
ATOM 1460 C C . VAL A 1 203 ? 4.004 14.314 -11.094 1.00 79.06 203 VAL A C 1
ATOM 1462 O O . VAL A 1 203 ? 4.930 14.780 -11.754 1.00 79.06 203 VAL A O 1
ATOM 14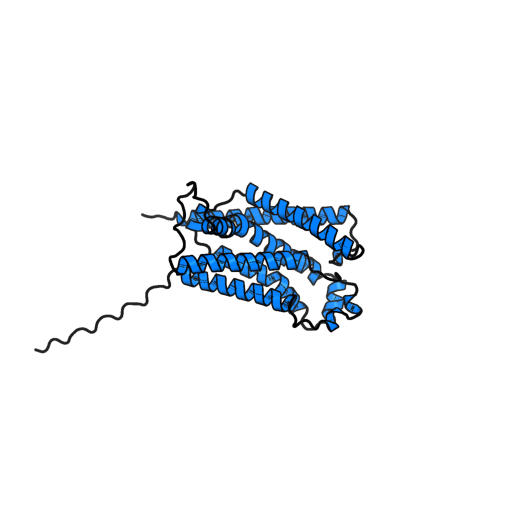65 N N . TRP A 1 204 ? 4.208 13.545 -10.022 1.00 77.00 204 TRP A N 1
ATOM 1466 C CA . TRP A 1 204 ? 5.549 13.232 -9.538 1.00 77.00 204 TRP A CA 1
ATOM 1467 C C . TRP A 1 204 ? 6.374 12.483 -10.592 1.00 77.00 204 TRP A C 1
ATOM 1469 O O . TRP A 1 204 ? 7.510 12.849 -10.865 1.00 77.00 204 TRP A O 1
ATOM 1479 N N . SER A 1 205 ? 5.786 11.492 -11.259 1.00 75.44 205 SER A N 1
ATOM 1480 C CA . SER A 1 205 ? 6.448 10.726 -12.318 1.00 75.44 205 SER A CA 1
ATOM 1481 C C . SER A 1 205 ? 6.861 11.612 -13.489 1.00 75.44 205 SER A C 1
ATOM 1483 O O . SER A 1 205 ? 7.970 11.461 -13.991 1.00 75.44 205 SER A O 1
ATOM 1485 N N . ALA A 1 206 ? 6.020 12.568 -13.890 1.00 77.56 206 ALA A N 1
ATOM 1486 C CA . ALA A 1 206 ? 6.360 13.530 -14.934 1.00 77.56 206 ALA A CA 1
ATOM 1487 C C . ALA A 1 206 ? 7.554 14.413 -14.532 1.00 77.56 206 ALA A C 1
ATOM 1489 O O . ALA A 1 206 ? 8.485 14.578 -15.323 1.00 77.56 206 ALA A O 1
ATOM 1490 N N . VAL A 1 207 ? 7.577 14.915 -13.288 1.00 77.19 207 VAL A N 1
ATOM 1491 C CA . VAL A 1 207 ? 8.730 15.655 -12.741 1.00 77.19 207 VAL A CA 1
ATOM 1492 C C . VAL A 1 207 ? 9.985 14.791 -12.826 1.00 77.19 207 VAL A C 1
ATOM 1494 O O . VAL A 1 207 ? 10.994 15.211 -13.385 1.00 77.19 207 VAL A O 1
ATOM 1497 N N . CYS A 1 208 ? 9.904 13.554 -12.360 1.00 73.12 208 CYS A N 1
ATOM 1498 C CA . CYS A 1 208 ? 11.010 12.613 -12.334 1.00 73.12 208 CYS A CA 1
ATOM 1499 C C . CYS A 1 208 ? 11.564 12.247 -13.711 1.00 73.12 208 CYS A C 1
ATOM 1501 O O . CYS A 1 208 ? 12.776 12.202 -13.897 1.00 73.12 208 CYS A O 1
ATOM 1503 N N . VAL A 1 209 ? 10.690 12.020 -14.688 1.00 76.12 209 VAL A N 1
ATOM 1504 C CA . VAL A 1 209 ? 11.093 11.780 -16.077 1.00 76.12 209 VAL A CA 1
ATOM 1505 C C . VAL A 1 209 ? 11.776 13.019 -16.647 1.00 76.12 209 VAL A C 1
ATOM 1507 O O . VAL A 1 209 ? 12.807 12.892 -17.306 1.00 76.12 209 VAL A O 1
ATOM 1510 N N . SER A 1 210 ? 11.256 14.217 -16.359 1.00 77.62 210 SER A N 1
ATOM 1511 C CA . SER A 1 210 ? 11.834 15.467 -16.864 1.00 77.62 210 SER A CA 1
ATOM 1512 C C . SER A 1 210 ? 13.254 15.708 -16.337 1.00 77.62 210 SER A C 1
ATOM 1514 O O . SER A 1 210 ? 14.162 15.966 -17.125 1.00 77.62 210 SER A O 1
ATOM 1516 N N . VAL A 1 211 ? 13.482 15.523 -15.030 1.00 72.56 211 VAL A N 1
ATOM 1517 C CA . VAL A 1 211 ? 14.817 15.658 -14.421 1.00 72.56 211 VAL A CA 1
ATOM 1518 C C . VAL A 1 211 ? 15.760 14.520 -14.820 1.00 72.56 211 VAL A C 1
ATOM 1520 O O . VAL A 1 211 ? 16.972 14.702 -14.813 1.00 72.56 211 VAL A O 1
ATOM 1523 N N . ASN A 1 212 ? 15.221 13.371 -15.238 1.00 70.44 212 ASN A N 1
ATOM 1524 C CA . ASN A 1 212 ? 15.980 12.230 -15.756 1.00 70.44 212 ASN A CA 1
ATOM 1525 C C . ASN A 1 212 ? 16.195 12.302 -17.286 1.00 70.44 212 ASN A C 1
ATOM 1527 O O . ASN A 1 212 ? 16.386 11.281 -17.951 1.00 70.44 212 ASN A O 1
ATOM 1531 N N . GLY A 1 213 ? 16.118 13.497 -17.882 1.00 75.88 213 GLY A N 1
ATOM 1532 C CA . GLY A 1 213 ? 16.386 13.714 -19.307 1.00 75.88 213 GLY A CA 1
ATOM 1533 C C . GLY A 1 213 ? 15.401 13.012 -20.245 1.00 75.88 213 GLY A C 1
ATOM 1534 O O . GLY A 1 213 ? 15.791 12.590 -21.329 1.00 75.88 213 GLY A O 1
ATOM 1535 N N . GLY A 1 214 ? 14.150 12.825 -19.815 1.00 74.69 214 GLY A N 1
ATOM 1536 C CA . GLY A 1 214 ? 13.104 12.153 -20.592 1.00 74.69 214 GLY A CA 1
ATOM 1537 C C . GLY A 1 214 ? 13.103 10.626 -20.480 1.00 74.69 214 GLY A C 1
ATOM 1538 O O . GLY A 1 214 ? 12.289 9.969 -21.125 1.00 74.69 214 GLY A O 1
ATOM 1539 N N . HIS A 1 215 ? 13.979 10.039 -19.660 1.00 74.25 215 HIS A N 1
ATOM 1540 C CA . HIS A 1 215 ? 14.064 8.588 -19.519 1.00 74.25 215 HIS A CA 1
ATOM 1541 C C . HIS A 1 215 ? 13.070 8.069 -18.478 1.00 74.25 215 HIS A C 1
ATOM 1543 O O . HIS A 1 215 ? 13.113 8.444 -17.300 1.00 74.25 215 HIS A O 1
ATOM 1549 N N . TRP A 1 216 ? 12.214 7.142 -18.902 1.00 73.94 216 TRP A N 1
ATOM 1550 C CA . TRP A 1 216 ? 11.302 6.438 -18.006 1.00 73.94 216 TRP A CA 1
ATOM 1551 C C . TRP A 1 216 ? 12.045 5.463 -17.083 1.00 73.94 216 TRP A C 1
ATOM 1553 O O . TRP A 1 216 ? 13.028 4.840 -17.494 1.00 73.94 216 TRP A O 1
ATOM 1563 N N . PRO A 1 217 ? 11.579 5.298 -15.832 1.00 66.25 217 PRO A N 1
ATOM 1564 C CA . PRO A 1 217 ? 12.232 4.436 -14.857 1.00 66.25 217 PRO A CA 1
ATOM 1565 C C . PRO A 1 217 ? 12.077 2.944 -15.164 1.00 66.25 217 PRO A C 1
ATOM 1567 O O . PRO A 1 217 ? 12.931 2.156 -14.757 1.00 66.25 217 PRO A O 1
ATOM 1570 N N . TYR A 1 218 ? 11.017 2.548 -15.880 1.00 71.56 218 TYR A N 1
ATOM 1571 C CA . TYR A 1 218 ? 10.729 1.147 -16.171 1.00 71.56 218 TYR A CA 1
ATOM 1572 C C . TYR A 1 218 ? 10.846 0.826 -17.675 1.00 71.56 218 TYR A C 1
ATOM 1574 O O . TYR A 1 218 ? 10.328 1.569 -18.505 1.00 71.56 218 TYR A O 1
ATOM 1582 N N . PRO A 1 219 ? 11.450 -0.310 -18.068 1.00 69.88 219 PRO A N 1
ATOM 1583 C CA . PRO A 1 219 ? 11.697 -0.649 -19.481 1.00 69.88 219 PRO A CA 1
ATOM 1584 C C . PRO A 1 219 ? 10.437 -0.822 -20.304 1.00 69.88 219 PRO A C 1
ATOM 1586 O O . PRO A 1 219 ? 10.396 -0.407 -21.456 1.00 69.88 219 PRO A O 1
ATOM 1589 N N . PHE A 1 220 ? 9.404 -1.412 -19.700 1.00 74.69 220 PHE A N 1
ATOM 1590 C CA . PHE A 1 220 ? 8.119 -1.612 -20.358 1.00 74.69 220 PHE A CA 1
ATOM 1591 C C . PHE A 1 220 ? 7.423 -0.281 -20.682 1.00 74.69 220 PHE A C 1
ATOM 1593 O O . PHE A 1 220 ? 6.474 -0.274 -21.454 1.00 74.69 220 PHE A O 1
ATOM 1600 N N . GLN A 1 221 ? 7.888 0.838 -20.107 1.00 76.31 221 GLN A N 1
ATOM 1601 C CA . GLN A 1 221 ? 7.377 2.180 -20.377 1.00 76.31 221 GLN A CA 1
ATOM 1602 C C . GLN A 1 221 ? 8.124 2.901 -21.504 1.00 76.31 221 GLN A C 1
ATOM 1604 O O . GLN A 1 221 ? 7.541 3.757 -22.153 1.00 76.31 221 GLN A O 1
ATOM 1609 N N . VAL A 1 222 ? 9.388 2.556 -21.772 1.00 77.00 222 VAL A N 1
ATOM 1610 C CA . VAL A 1 222 ? 10.255 3.293 -22.715 1.00 77.00 222 VAL A CA 1
ATOM 1611 C C . VAL A 1 222 ? 9.712 3.276 -24.152 1.00 77.00 222 VAL A C 1
ATOM 1613 O O . VAL A 1 222 ? 9.948 4.211 -24.908 1.00 77.00 222 VAL A O 1
ATOM 1616 N N . GLY A 1 223 ? 8.970 2.231 -24.527 1.00 74.12 223 GLY A N 1
ATOM 1617 C CA . GLY A 1 223 ? 8.381 2.080 -25.862 1.00 74.12 223 GLY A CA 1
ATOM 1618 C C . GLY A 1 223 ? 6.915 2.500 -25.979 1.00 74.12 223 GLY A C 1
ATOM 1619 O O . GLY A 1 223 ? 6.310 2.271 -27.026 1.00 74.12 223 GLY A O 1
ATOM 1620 N N . LEU A 1 224 ? 6.305 3.048 -24.925 1.00 79.25 224 LEU A N 1
ATOM 1621 C CA . LEU A 1 224 ? 4.882 3.376 -24.951 1.00 79.25 224 LEU A CA 1
ATOM 1622 C C . LEU A 1 224 ? 4.642 4.747 -25.582 1.00 79.25 224 LEU A C 1
ATOM 1624 O O . LEU A 1 224 ? 5.302 5.735 -25.270 1.00 79.25 224 LEU A O 1
ATOM 1628 N N . SER A 1 225 ? 3.623 4.825 -26.437 1.00 83.38 225 SER A N 1
ATOM 1629 C CA . SER A 1 225 ? 3.036 6.110 -26.814 1.00 83.38 225 SER A CA 1
ATOM 1630 C C . SER A 1 225 ? 2.316 6.734 -25.613 1.00 83.38 225 SER A C 1
ATOM 1632 O O . SER A 1 225 ? 1.986 6.041 -24.647 1.00 83.38 225 SER A O 1
ATOM 1634 N N . LEU A 1 226 ? 1.979 8.026 -25.693 1.00 78.75 226 LEU A N 1
ATOM 1635 C CA . LEU A 1 226 ? 1.137 8.679 -24.681 1.00 78.75 226 LEU A CA 1
ATOM 1636 C C . LEU A 1 226 ? -0.159 7.887 -24.420 1.00 78.75 226 LEU A C 1
ATOM 1638 O O . LEU A 1 226 ? -0.543 7.688 -23.272 1.00 78.75 226 LEU A O 1
ATOM 1642 N N . GLY A 1 227 ? -0.795 7.368 -25.476 1.00 76.75 227 GLY A N 1
ATOM 1643 C CA . GLY A 1 227 ? -1.974 6.508 -25.350 1.00 76.75 227 GLY A CA 1
ATOM 1644 C C . GLY A 1 227 ? -1.688 5.192 -24.617 1.00 76.75 227 GLY A C 1
ATOM 1645 O O . GLY A 1 227 ? -2.503 4.762 -23.806 1.00 76.75 227 GLY A O 1
ATOM 1646 N N . GLY A 1 228 ? -0.520 4.583 -24.844 1.00 81.31 228 GLY A N 1
ATOM 1647 C CA . GLY A 1 228 ? -0.077 3.388 -24.121 1.00 81.31 228 GLY A CA 1
ATOM 1648 C C . GLY A 1 228 ? 0.118 3.640 -22.623 1.00 81.31 228 GLY A C 1
ATOM 1649 O O . GLY A 1 228 ? -0.331 2.839 -21.806 1.00 81.31 228 GLY A O 1
ATOM 1650 N N . HIS A 1 229 ? 0.705 4.781 -22.256 1.00 80.75 229 HIS A N 1
ATOM 1651 C CA . HIS A 1 229 ? 0.814 5.203 -20.857 1.00 80.75 229 HIS A CA 1
ATOM 1652 C C . HIS A 1 229 ? -0.560 5.406 -20.210 1.00 80.75 229 HIS A C 1
ATOM 1654 O O . HIS A 1 229 ? -0.837 4.819 -19.167 1.00 80.75 229 HIS A O 1
ATOM 1660 N N . LEU A 1 230 ? -1.451 6.155 -20.869 1.00 79.69 230 LEU A N 1
ATOM 1661 C CA . LEU A 1 230 ? -2.808 6.401 -20.369 1.00 79.69 230 LEU A CA 1
ATOM 1662 C C . LEU A 1 230 ? -3.610 5.104 -20.193 1.00 79.69 230 LEU A C 1
ATOM 1664 O O . LEU A 1 230 ? -4.366 4.976 -19.231 1.00 79.69 230 LEU A O 1
ATOM 1668 N N . ALA A 1 231 ? -3.443 4.134 -21.096 1.00 83.19 231 ALA A N 1
ATOM 1669 C CA . ALA A 1 231 ? -4.108 2.839 -20.997 1.00 83.19 231 ALA A CA 1
ATOM 1670 C C . ALA A 1 231 ? -3.625 2.031 -19.780 1.00 83.19 231 ALA A C 1
ATOM 1672 O O . ALA A 1 231 ? -4.449 1.472 -19.054 1.00 83.19 231 ALA A O 1
ATOM 1673 N N . ILE A 1 232 ? -2.310 1.998 -19.526 1.00 81.69 232 ILE A N 1
ATOM 1674 C CA . ILE A 1 232 ? -1.749 1.324 -18.346 1.00 81.69 232 ILE A CA 1
ATOM 1675 C C . ILE A 1 232 ? -2.212 2.014 -17.065 1.00 81.69 232 ILE A C 1
ATOM 1677 O O . ILE A 1 232 ? -2.715 1.337 -16.170 1.00 81.69 232 ILE A O 1
ATOM 1681 N N . ASP A 1 233 ? -2.107 3.340 -16.986 1.00 79.19 233 ASP A N 1
ATOM 1682 C CA . ASP A 1 233 ? -2.515 4.097 -15.800 1.00 79.19 233 ASP A CA 1
ATOM 1683 C C . ASP A 1 233 ? -4.017 3.935 -15.526 1.00 79.19 233 ASP A C 1
ATOM 1685 O O . ASP A 1 233 ? -4.429 3.716 -14.384 1.00 79.19 233 ASP A O 1
ATOM 1689 N N . GLY A 1 234 ? -4.843 3.953 -16.577 1.00 80.94 234 GLY A N 1
ATOM 1690 C CA . GLY A 1 234 ? -6.277 3.687 -16.491 1.00 80.94 234 GLY A CA 1
ATOM 1691 C C . GLY A 1 234 ? -6.586 2.278 -15.981 1.00 80.94 234 GLY A C 1
ATOM 1692 O O . GLY A 1 234 ? -7.425 2.114 -15.093 1.00 80.94 234 GLY A O 1
ATOM 1693 N N . MET A 1 235 ? -5.878 1.260 -16.480 1.00 84.38 235 MET A N 1
ATOM 1694 C CA . MET A 1 235 ? -6.011 -0.119 -16.004 1.00 84.38 235 MET A CA 1
ATOM 1695 C C . MET A 1 235 ? -5.591 -0.250 -14.535 1.00 84.38 235 MET A C 1
ATOM 1697 O O . MET A 1 235 ? -6.338 -0.813 -13.735 1.00 84.38 235 MET A O 1
ATOM 1701 N N . VAL A 1 236 ? -4.430 0.293 -14.156 1.00 80.94 236 VAL A N 1
ATOM 1702 C CA . VAL A 1 236 ? -3.925 0.285 -12.773 1.00 80.94 236 VAL A CA 1
ATOM 1703 C C . VAL A 1 236 ? -4.920 0.974 -11.839 1.00 80.94 236 VAL A C 1
ATOM 1705 O O . VAL A 1 236 ? -5.233 0.442 -10.772 1.00 80.94 236 VAL A O 1
ATOM 1708 N N . MET A 1 237 ? -5.492 2.105 -12.257 1.00 83.44 237 MET A N 1
ATOM 1709 C CA . MET A 1 237 ? -6.517 2.817 -11.497 1.00 83.44 237 MET A CA 1
ATOM 1710 C C . MET A 1 237 ? -7.804 1.998 -11.355 1.00 83.44 237 MET A C 1
ATOM 1712 O O . MET A 1 237 ? -8.360 1.917 -10.259 1.00 83.44 237 MET A O 1
ATOM 1716 N N . ALA A 1 238 ? -8.272 1.355 -12.427 1.00 85.62 238 ALA A N 1
ATOM 1717 C CA . ALA A 1 238 ? -9.466 0.513 -12.395 1.00 85.62 238 ALA A CA 1
ATOM 1718 C C . ALA A 1 238 ? -9.287 -0.690 -11.454 1.00 85.62 238 ALA A C 1
ATOM 1720 O O . ALA A 1 238 ? -10.143 -0.946 -10.602 1.00 85.62 238 ALA A O 1
ATOM 1721 N N . VAL A 1 239 ? -8.145 -1.383 -11.547 1.00 84.88 239 VAL A N 1
ATOM 1722 C CA . VAL A 1 239 ? -7.793 -2.496 -10.652 1.00 84.88 239 VAL A CA 1
ATOM 1723 C C . VAL A 1 239 ? -7.663 -2.006 -9.210 1.00 84.88 239 VAL A C 1
ATOM 1725 O O . VAL A 1 239 ? -8.197 -2.638 -8.301 1.00 84.88 239 VAL A O 1
ATOM 1728 N N . GLY A 1 240 ? -7.033 -0.851 -8.984 1.00 84.75 240 GLY A N 1
ATOM 1729 C CA . GLY A 1 240 ? -6.945 -0.224 -7.667 1.00 84.75 240 GLY A CA 1
ATOM 1730 C C . GLY A 1 240 ? -8.314 0.115 -7.080 1.00 84.75 240 GLY A C 1
ATOM 1731 O O . GLY A 1 240 ? -8.563 -0.159 -5.907 1.00 84.75 240 GLY A O 1
ATOM 1732 N N . CYS A 1 241 ? -9.240 0.637 -7.886 1.00 85.50 241 CYS A N 1
ATOM 1733 C CA . CYS A 1 241 ? -10.607 0.915 -7.450 1.00 85.50 241 CYS A CA 1
ATOM 1734 C C . CYS A 1 241 ? -11.347 -0.375 -7.063 1.00 85.50 241 CYS A C 1
ATOM 1736 O O . CYS A 1 241 ? -12.005 -0.415 -6.019 1.00 85.50 241 CYS A O 1
ATOM 1738 N N . ALA A 1 242 ? -11.202 -1.442 -7.857 1.00 85.62 242 ALA A N 1
ATOM 1739 C CA . ALA A 1 242 ? -11.762 -2.755 -7.545 1.00 85.62 242 ALA A CA 1
ATOM 1740 C C . ALA A 1 242 ? -11.161 -3.340 -6.252 1.00 85.62 242 ALA A C 1
ATOM 1742 O O . ALA A 1 242 ? -11.901 -3.818 -5.388 1.00 85.62 242 ALA A O 1
ATOM 1743 N N . ALA A 1 243 ? -9.842 -3.230 -6.066 1.00 85.06 243 ALA A N 1
ATOM 1744 C CA . ALA A 1 243 ? -9.151 -3.642 -4.847 1.00 85.06 243 ALA A CA 1
ATOM 1745 C C . ALA A 1 243 ? -9.641 -2.846 -3.626 1.00 85.06 243 ALA A C 1
ATOM 1747 O O . ALA A 1 243 ? -10.001 -3.445 -2.613 1.00 85.06 243 ALA A O 1
ATOM 1748 N N . CYS A 1 244 ? -9.763 -1.519 -3.731 1.00 85.38 244 CYS A N 1
ATOM 1749 C CA . CYS A 1 244 ? -10.341 -0.665 -2.690 1.00 85.38 244 CYS A CA 1
ATOM 1750 C C . CYS A 1 244 ? -11.763 -1.103 -2.316 1.00 85.38 244 CYS A C 1
ATOM 1752 O O . CYS A 1 244 ? -12.083 -1.201 -1.131 1.00 85.38 244 CYS A O 1
ATOM 1754 N N . ALA A 1 245 ? -12.617 -1.406 -3.298 1.00 84.88 245 ALA A N 1
ATOM 1755 C CA . ALA A 1 245 ? -13.969 -1.897 -3.042 1.00 84.88 245 ALA A CA 1
ATOM 1756 C C . ALA A 1 245 ? -13.961 -3.258 -2.321 1.00 84.88 245 ALA A C 1
ATOM 1758 O O . ALA A 1 245 ? -14.688 -3.439 -1.338 1.00 84.88 245 ALA A O 1
ATOM 1759 N N . GLY A 1 246 ? -13.103 -4.188 -2.755 1.00 83.00 246 GLY A N 1
ATOM 1760 C CA . GLY A 1 246 ? -12.925 -5.502 -2.136 1.00 83.00 246 GLY A CA 1
ATOM 1761 C C . GLY A 1 246 ? -12.425 -5.418 -0.691 1.00 83.00 246 GLY A C 1
ATOM 1762 O O . GLY A 1 246 ? -13.035 -6.003 0.210 1.00 83.00 246 GLY A O 1
ATOM 1763 N N . VAL A 1 247 ? -11.373 -4.629 -0.447 1.00 83.19 247 VAL A N 1
ATOM 1764 C CA . VAL A 1 247 ? -10.796 -4.402 0.888 1.00 83.19 247 VAL A CA 1
ATOM 1765 C C . VAL A 1 247 ? -11.797 -3.686 1.792 1.00 83.19 247 VAL A C 1
ATOM 1767 O O . VAL A 1 247 ? -12.027 -4.133 2.914 1.00 83.19 247 VAL A O 1
ATOM 1770 N N . ALA A 1 248 ? -12.482 -2.644 1.310 1.00 82.88 248 ALA A N 1
ATOM 1771 C CA . ALA A 1 248 ? -13.541 -1.979 2.071 1.00 82.88 248 ALA A CA 1
ATOM 1772 C C . ALA A 1 248 ? -14.696 -2.936 2.417 1.00 82.88 248 ALA A C 1
ATOM 1774 O O . ALA A 1 248 ? -15.303 -2.822 3.483 1.00 82.88 248 ALA A O 1
ATOM 1775 N N . GLY A 1 249 ? -15.020 -3.886 1.535 1.00 83.00 249 GLY A N 1
ATOM 1776 C CA . GLY A 1 249 ? -15.973 -4.960 1.811 1.00 83.00 249 GLY A CA 1
ATOM 1777 C C . GLY A 1 249 ? -15.487 -5.907 2.912 1.00 83.00 249 GLY A C 1
ATOM 1778 O O . GLY A 1 249 ? -16.236 -6.204 3.841 1.00 83.00 249 GLY A O 1
ATOM 1779 N N . ALA A 1 250 ? -14.226 -6.342 2.850 1.00 83.38 250 ALA A N 1
ATOM 1780 C CA . ALA A 1 250 ? -13.616 -7.208 3.859 1.00 83.38 250 ALA A CA 1
ATOM 1781 C C . ALA A 1 250 ? -13.536 -6.532 5.239 1.00 83.38 250 ALA A C 1
ATOM 1783 O O . ALA A 1 250 ? -13.950 -7.121 6.240 1.00 83.38 250 ALA A O 1
ATOM 1784 N N . VAL A 1 251 ? -13.091 -5.272 5.283 1.00 83.75 251 VAL A N 1
ATOM 1785 C CA . VAL A 1 251 ? -13.038 -4.451 6.501 1.00 83.75 251 VAL A CA 1
ATOM 1786 C C . VAL A 1 251 ? -14.433 -4.285 7.103 1.00 83.75 251 VAL A C 1
ATOM 1788 O O . VAL A 1 251 ? -14.605 -4.503 8.301 1.00 83.75 251 VAL A O 1
ATOM 1791 N N . ARG A 1 252 ? -15.455 -3.983 6.288 1.00 82.81 252 ARG A N 1
ATOM 1792 C CA . ARG A 1 252 ? -16.839 -3.847 6.771 1.00 82.81 252 ARG A CA 1
ATOM 1793 C C . ARG A 1 252 ? -17.419 -5.153 7.306 1.00 82.81 252 ARG A C 1
ATOM 1795 O O . ARG A 1 252 ? -18.060 -5.127 8.352 1.00 82.81 252 ARG A O 1
ATOM 1802 N N . ARG A 1 253 ? -17.171 -6.296 6.653 1.00 84.44 253 ARG A N 1
ATOM 1803 C CA . ARG A 1 253 ? -17.596 -7.612 7.172 1.00 84.44 253 ARG A CA 1
ATOM 1804 C C . ARG A 1 253 ? -16.974 -7.905 8.532 1.00 84.44 253 ARG A C 1
ATOM 1806 O O . ARG A 1 253 ? -17.672 -8.330 9.444 1.00 84.44 253 ARG A O 1
ATOM 1813 N N . ARG A 1 254 ? -15.682 -7.616 8.694 1.00 82.56 254 ARG A N 1
ATOM 1814 C CA . ARG A 1 254 ? -14.980 -7.775 9.971 1.00 82.56 254 ARG A CA 1
ATOM 1815 C C . ARG A 1 254 ? -15.514 -6.830 11.048 1.00 82.56 254 ARG A C 1
ATOM 1817 O O . ARG A 1 254 ? -15.728 -7.264 12.173 1.00 82.56 254 ARG A O 1
ATOM 1824 N N . ALA A 1 255 ? -15.765 -5.568 10.701 1.00 80.56 255 ALA A N 1
ATOM 1825 C CA . ALA A 1 255 ? -16.376 -4.589 11.596 1.00 80.56 255 ALA A CA 1
ATOM 1826 C C . ALA A 1 255 ? -17.792 -5.015 12.038 1.00 80.56 255 ALA A C 1
ATOM 1828 O O . ALA A 1 255 ? -18.140 -4.889 13.210 1.00 80.56 255 ALA A O 1
ATOM 1829 N N . GLY A 1 256 ? -18.591 -5.573 11.119 1.00 72.06 256 GLY A N 1
ATOM 1830 C CA . GLY A 1 256 ? -19.939 -6.087 11.384 1.00 72.06 256 GLY A CA 1
ATOM 1831 C C . GLY A 1 256 ? -19.975 -7.418 12.143 1.00 72.06 256 GLY A C 1
ATOM 1832 O O . GLY A 1 256 ? -20.901 -7.646 12.915 1.00 72.06 256 GLY A O 1
ATOM 1833 N N . GLY A 1 257 ? -18.949 -8.264 12.000 1.00 56.41 257 GLY A N 1
ATOM 1834 C CA . GLY A 1 257 ? -18.804 -9.530 12.732 1.00 56.41 257 GLY A CA 1
ATOM 1835 C C . GLY A 1 257 ? -18.637 -9.367 14.248 1.00 56.41 257 GLY A C 1
ATOM 1836 O O . GLY A 1 257 ? -18.846 -10.318 14.991 1.00 56.41 257 GLY A O 1
ATOM 1837 N N . GLY A 1 258 ? -18.343 -8.152 14.727 1.00 46.72 258 GLY A N 1
ATOM 1838 C CA . GLY A 1 258 ? -18.390 -7.806 16.151 1.00 46.72 258 GLY A CA 1
ATOM 1839 C C . GLY A 1 258 ? -19.808 -7.671 16.729 1.00 46.72 258 GLY A C 1
ATOM 1840 O O . GLY A 1 258 ? -19.944 -7.495 17.934 1.00 46.72 258 GLY A O 1
ATOM 1841 N N . ARG A 1 259 ? -20.864 -7.754 15.902 1.00 47.31 259 ARG A N 1
ATOM 1842 C CA . ARG A 1 259 ? -22.276 -7.779 16.336 1.00 47.31 259 ARG A CA 1
ATOM 1843 C C . ARG A 1 259 ? -22.835 -9.199 16.519 1.00 47.31 259 ARG A C 1
ATOM 1845 O O . ARG A 1 259 ? -24.051 -9.381 16.517 1.00 47.31 259 ARG A O 1
ATOM 1852 N N . VAL A 1 260 ? -21.990 -10.220 16.670 1.00 38.97 260 VAL A N 1
ATOM 1853 C CA . VAL A 1 260 ? -22.465 -11.571 17.006 1.00 38.97 260 VAL A CA 1
ATOM 1854 C C . VAL A 1 260 ? -22.732 -11.654 18.513 1.00 38.97 260 VAL A C 1
ATOM 1856 O O . VAL A 1 260 ? -21.817 -11.822 19.308 1.00 38.97 260 VAL A O 1
ATOM 1859 N N . LYS A 1 261 ? -24.021 -11.495 18.843 1.00 36.19 261 LYS A N 1
ATOM 1860 C CA . LYS A 1 261 ? -24.753 -11.903 20.057 1.00 36.19 261 LYS A CA 1
ATOM 1861 C C . LYS A 1 261 ? -24.046 -11.676 21.401 1.00 36.19 261 LYS A C 1
ATOM 1863 O O . LYS A 1 261 ? -23.445 -12.585 21.960 1.00 36.19 261 LYS A O 1
ATOM 1868 N N . ALA A 1 262 ? -24.285 -10.503 21.987 1.00 33.47 262 ALA A N 1
ATOM 1869 C CA . ALA A 1 262 ? -24.616 -10.481 23.409 1.00 33.47 262 ALA A CA 1
ATOM 1870 C C . ALA A 1 262 ? -26.031 -11.074 23.529 1.00 33.47 262 ALA A C 1
ATOM 1872 O O . ALA A 1 262 ? -27.009 -10.407 23.192 1.00 33.47 262 ALA A O 1
ATOM 1873 N N . ALA A 1 263 ? -26.102 -12.360 23.857 1.00 35.72 263 ALA A N 1
ATOM 1874 C CA . ALA A 1 263 ? -27.303 -13.053 24.302 1.00 35.72 263 ALA A CA 1
ATOM 1875 C C . ALA A 1 263 ? -26.984 -13.654 25.670 1.00 35.72 263 ALA A C 1
ATOM 1877 O O . ALA A 1 263 ? -25.843 -14.154 25.810 1.00 35.72 263 ALA A O 1
#